Protein AF-A0A6P1BES5-F1 (afdb_monomer_lite)

Radius of gyration: 24.26 Å; chains: 1; bounding box: 53×28×66 Å

pLDDT: mean 92.93, std 7.75, range [57.47, 98.56]

Foldseek 3Di:
DLLVLVVPDDLVQLLVQLVCCQVQQKDFDLPDERPDQVSCVVCQVVSVVSNVVSPRDAAGWDKAADVVADNNGGMMIGGCVRAVDRVSRVVSVVVVVLVVLLVVVVLLVVQLLVVLVVVVVQLQVLDDPQKHKDWDFFDWDCDPSCVVSVNDIDTRTKIFMDRNNHTFWIWAWDDQPDVQFRGWIWIQGPVGIKIWTFNDDGPDPDTFIWIADPVGNPDTDGDHSVNSVVSRD

Sequence (233 aa):
MIVKLLDDVAPDTWQEAAARLNDVGVFANEGRKFPEPSVLEGSASDLDRILRAQGYRGGQIGFAEIDPPKEGASLLVFDISQIADDGSAETRWYEDYRRRWKKRVTDRVDDWLRRLYLLKEAMRDWLPEGFSLRDRPSVPIYEEMMRKFNVASSAMPSFDILQGTTPIMRVQPKGLWTIGANGRVDLVGRRGTFILVDQSEALSTTSQWEYYAPGNPRAGIKFDKEAFIKLLV

Organism: NCBI:txid2594946

Secondary structure (DSSP, 8-state):
-HHHHHHTS-HHHHHHHHHHHHHHSEE--SSSPPPPHHHHHTTHHHHHHHHHHTT--SS-EEEEEEEEEETTEEEEEEETTT--SHHHHHHHHHHHHHHHHHHHHHHHHHHHHHHHHHHHHHHHHHPPTTEEEEEEEEEEE--HHHHHTTPPPEEEEEEEEEETTEEEEEEEEEES-BTTBS-EEEEEETTEEEEEEE-SPTT-SS--EEEEETTEEEEEEE-SHHHHHHHH-

Structure (mmCIF, N/CA/C/O backbone):
data_AF-A0A6P1BES5-F1
#
_entry.id   AF-A0A6P1BES5-F1
#
loop_
_atom_site.group_PDB
_atom_site.id
_atom_site.type_symbol
_atom_site.label_atom_id
_atom_site.label_alt_id
_atom_site.label_comp_id
_atom_site.label_asym_id
_atom_site.label_entity_id
_atom_site.label_seq_id
_atom_site.pdbx_PDB_ins_code
_atom_site.Cartn_x
_atom_site.Cartn_y
_atom_site.Cartn_z
_atom_site.occupancy
_atom_site.B_iso_or_equiv
_atom_site.auth_seq_id
_atom_site.auth_comp_id
_atom_site.auth_asym_id
_atom_site.auth_atom_id
_atom_site.pdbx_PDB_model_num
ATOM 1 N N . MET A 1 1 ? 30.936 14.284 -21.205 1.00 58.94 1 MET A N 1
ATOM 2 C CA . MET A 1 1 ? 29.853 14.974 -20.465 1.00 58.94 1 MET A CA 1
ATOM 3 C C . MET A 1 1 ? 28.610 14.099 -20.367 1.00 58.94 1 MET A C 1
ATOM 5 O O . MET A 1 1 ? 28.081 13.974 -19.280 1.00 58.94 1 MET A O 1
ATOM 9 N N . ILE A 1 2 ? 28.210 13.445 -21.459 1.00 57.47 2 ILE A N 1
ATOM 10 C CA . ILE A 1 2 ? 27.017 12.593 -21.545 1.00 57.47 2 ILE A CA 1
ATOM 11 C C . ILE A 1 2 ? 27.076 11.337 -20.646 1.00 57.47 2 ILE A C 1
ATOM 13 O O . ILE A 1 2 ? 26.143 11.105 -19.889 1.00 57.47 2 ILE A O 1
ATOM 17 N N . VAL A 1 3 ? 28.206 10.615 -20.612 1.00 59.62 3 VAL A N 1
ATOM 18 C CA . VAL A 1 3 ? 28.429 9.464 -19.699 1.00 59.62 3 VAL A CA 1
ATOM 19 C C . VAL A 1 3 ? 28.109 9.807 -18.236 1.00 59.62 3 VAL A C 1
ATOM 21 O O . VAL A 1 3 ? 27.489 9.022 -17.530 1.00 59.62 3 VAL A O 1
ATOM 24 N N . LYS A 1 4 ? 28.419 11.041 -17.817 1.00 65.19 4 LYS A N 1
ATOM 25 C CA . LYS A 1 4 ? 28.205 11.508 -16.444 1.00 65.19 4 LYS A CA 1
ATOM 26 C C . LYS A 1 4 ? 26.719 11.557 -16.053 1.00 65.19 4 LYS A C 1
ATOM 28 O O . LYS A 1 4 ? 26.407 11.350 -14.894 1.00 65.19 4 LYS A O 1
ATOM 33 N N . LEU A 1 5 ? 25.810 11.789 -17.007 1.00 68.12 5 LEU A N 1
ATOM 34 C CA . LEU A 1 5 ? 24.364 11.848 -16.744 1.00 68.12 5 LEU A CA 1
ATOM 35 C C . LEU A 1 5 ? 23.748 10.459 -16.527 1.00 68.12 5 LEU A C 1
ATOM 37 O O . LEU A 1 5 ? 22.777 10.336 -15.786 1.00 68.12 5 LEU A O 1
ATOM 41 N N . LEU A 1 6 ? 24.301 9.419 -17.161 1.00 73.69 6 LEU A N 1
ATOM 42 C CA . LEU A 1 6 ? 23.882 8.033 -16.928 1.00 73.69 6 LEU A CA 1
ATOM 43 C C . LEU A 1 6 ? 24.448 7.485 -15.612 1.00 73.69 6 LEU A C 1
ATOM 45 O O . LEU A 1 6 ? 23.765 6.712 -14.940 1.00 73.69 6 LEU A O 1
ATOM 49 N N . ASP A 1 7 ? 25.648 7.930 -15.230 1.00 74.12 7 ASP A N 1
ATOM 50 C CA . ASP A 1 7 ? 26.285 7.593 -13.950 1.00 74.12 7 ASP A CA 1
ATOM 51 C C . ASP A 1 7 ? 25.547 8.203 -12.740 1.00 74.12 7 ASP A C 1
ATOM 53 O O . ASP A 1 7 ? 25.596 7.652 -11.641 1.00 74.12 7 ASP A O 1
ATOM 57 N N . ASP A 1 8 ? 24.823 9.312 -12.937 1.00 77.12 8 ASP A N 1
ATOM 58 C CA . ASP A 1 8 ? 23.997 9.950 -11.899 1.00 77.12 8 ASP A CA 1
ATOM 59 C C . ASP A 1 8 ? 22.688 9.171 -11.612 1.00 77.12 8 ASP A C 1
ATOM 61 O O . ASP A 1 8 ? 21.972 9.447 -10.639 1.00 77.12 8 ASP A O 1
ATOM 65 N N . VAL A 1 9 ? 22.354 8.173 -12.440 1.00 77.75 9 VAL A N 1
ATOM 66 C CA . VAL A 1 9 ? 21.215 7.277 -12.216 1.00 77.75 9 VAL A CA 1
ATOM 67 C C . VAL A 1 9 ? 21.630 6.148 -11.271 1.00 77.75 9 VAL A C 1
ATOM 69 O O . VAL A 1 9 ? 22.638 5.477 -11.475 1.00 77.75 9 VAL A O 1
ATOM 72 N N . ALA A 1 10 ? 20.828 5.910 -10.227 1.00 81.75 10 ALA A N 1
ATOM 73 C CA . ALA A 1 10 ? 21.129 4.891 -9.224 1.00 81.75 10 ALA A CA 1
ATOM 74 C C . ALA A 1 10 ? 21.285 3.498 -9.876 1.00 81.75 10 ALA A C 1
ATOM 76 O O . ALA A 1 10 ? 20.406 3.136 -10.667 1.00 81.75 10 ALA A O 1
ATOM 77 N N . PRO A 1 11 ? 22.318 2.703 -9.522 1.00 81.69 11 PRO A N 1
ATOM 78 C CA . PRO A 1 11 ? 22.596 1.402 -10.144 1.00 81.69 11 PRO A CA 1
ATOM 79 C C . PRO A 1 11 ? 21.390 0.455 -10.206 1.00 81.69 11 PRO A C 1
ATOM 81 O O . PRO A 1 11 ? 21.147 -0.166 -11.241 1.00 81.69 11 PRO A O 1
ATOM 84 N N . ASP A 1 12 ? 20.581 0.424 -9.144 1.00 87.50 12 ASP A N 1
ATOM 85 C CA . ASP A 1 12 ? 19.378 -0.413 -9.050 1.00 87.50 12 ASP A CA 1
ATOM 86 C C . ASP A 1 12 ? 18.351 -0.098 -10.152 1.00 87.50 12 ASP A C 1
ATOM 88 O O . ASP A 1 12 ? 17.628 -0.983 -10.605 1.00 87.50 12 ASP A O 1
ATOM 92 N N . THR A 1 13 ? 18.331 1.143 -10.652 1.00 88.62 13 THR A N 1
ATOM 93 C CA . THR A 1 13 ? 17.462 1.555 -11.767 1.00 88.62 13 THR A CA 1
ATOM 94 C C . THR A 1 13 ? 17.813 0.797 -13.040 1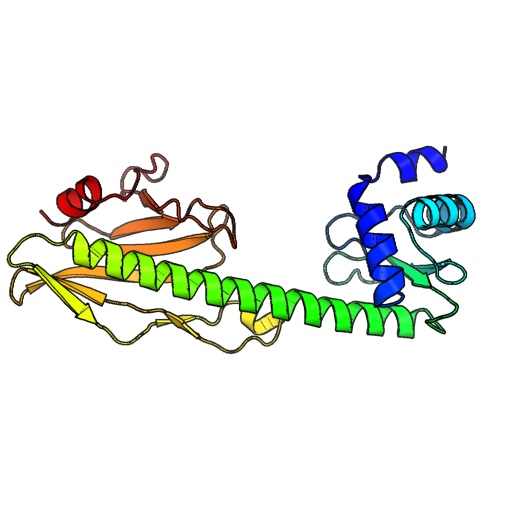.00 88.62 13 THR A C 1
ATOM 96 O O . THR A 1 13 ? 16.923 0.381 -13.774 1.00 88.62 13 THR A O 1
ATOM 99 N N . TRP A 1 14 ? 19.105 0.609 -13.322 1.00 91.12 14 TRP A N 1
ATOM 100 C CA . TRP A 1 14 ? 19.550 -0.084 -14.530 1.00 91.12 14 TRP A CA 1
ATOM 101 C C . TRP A 1 14 ? 19.400 -1.597 -14.410 1.00 91.12 14 TRP A C 1
ATOM 103 O O . TRP A 1 14 ? 19.110 -2.260 -15.405 1.00 91.12 14 TRP A O 1
ATOM 113 N N . GLN A 1 15 ? 19.533 -2.137 -13.196 1.00 94.00 15 GLN A N 1
ATOM 114 C CA . GLN A 1 15 ? 19.192 -3.528 -12.917 1.00 94.00 15 GLN A CA 1
ATOM 115 C C . GLN A 1 15 ? 17.697 -3.787 -13.147 1.00 94.00 15 GLN A C 1
ATOM 117 O O . GLN A 1 15 ? 17.334 -4.757 -13.817 1.00 94.00 15 GLN A O 1
ATOM 122 N N . GLU A 1 16 ? 16.828 -2.900 -12.653 1.00 93.38 16 GLU A N 1
ATOM 123 C CA . GLU A 1 16 ? 15.395 -2.962 -12.935 1.00 93.38 16 GLU A CA 1
ATOM 124 C C . GLU A 1 16 ? 15.128 -2.819 -14.438 1.00 93.38 16 GLU A C 1
ATOM 126 O O . GLU A 1 16 ? 14.444 -3.661 -15.014 1.00 93.38 16 GLU A O 1
ATOM 131 N N . ALA A 1 17 ? 15.722 -1.824 -15.101 1.00 94.50 17 ALA A N 1
ATOM 132 C CA . ALA A 1 17 ? 15.565 -1.609 -16.536 1.00 94.50 17 ALA A CA 1
ATOM 133 C C . ALA A 1 17 ? 15.902 -2.866 -17.346 1.00 94.50 17 ALA A C 1
ATOM 135 O O . ALA A 1 17 ? 15.095 -3.310 -18.161 1.00 94.50 17 ALA A O 1
ATOM 136 N N . ALA A 1 18 ? 17.055 -3.487 -17.081 1.00 96.69 18 ALA A N 1
ATOM 137 C CA . ALA A 1 18 ? 17.482 -4.709 -17.752 1.00 96.69 18 ALA A CA 1
ATOM 138 C C . ALA A 1 18 ? 16.509 -5.874 -17.510 1.00 96.69 18 ALA A C 1
ATOM 140 O O . ALA A 1 18 ? 16.134 -6.573 -18.455 1.00 96.69 18 ALA A O 1
ATOM 141 N N . ALA A 1 19 ? 16.051 -6.068 -16.269 1.00 96.50 19 ALA A N 1
ATOM 142 C CA . ALA A 1 19 ? 15.069 -7.100 -15.944 1.00 96.50 19 ALA A CA 1
ATOM 143 C C . ALA A 1 19 ? 13.748 -6.885 -16.697 1.00 96.50 19 ALA A C 1
ATOM 145 O O . ALA A 1 19 ? 13.169 -7.830 -17.231 1.00 96.50 19 ALA A O 1
ATOM 146 N N . ARG A 1 20 ? 13.292 -5.636 -16.789 1.00 96.31 20 ARG A N 1
ATOM 147 C CA . ARG A 1 20 ? 12.021 -5.273 -17.420 1.00 96.31 20 ARG A CA 1
ATOM 148 C C . ARG A 1 20 ? 12.094 -5.324 -18.940 1.00 96.31 20 ARG A C 1
ATOM 150 O O . ARG A 1 20 ? 11.159 -5.809 -19.561 1.00 96.31 20 ARG A O 1
ATOM 157 N N . LEU A 1 21 ? 13.210 -4.929 -19.540 1.00 97.38 21 LEU A N 1
ATOM 158 C CA . LEU A 1 21 ? 13.447 -5.110 -20.973 1.00 97.38 21 LEU A CA 1
ATOM 159 C C . LEU A 1 21 ? 13.489 -6.596 -21.362 1.00 97.38 21 LEU A C 1
ATOM 161 O O . LEU A 1 21 ? 12.949 -6.970 -22.399 1.00 97.38 21 LEU A O 1
ATOM 165 N N . ASN A 1 22 ? 14.064 -7.457 -20.518 1.00 97.44 22 ASN A N 1
ATOM 166 C CA . ASN A 1 22 ? 14.044 -8.904 -20.749 1.00 97.44 22 ASN A CA 1
ATOM 167 C C . ASN A 1 22 ? 12.631 -9.513 -20.614 1.00 97.44 22 ASN A C 1
ATOM 169 O O . ASN A 1 22 ? 12.313 -10.452 -21.336 1.00 97.44 22 ASN A O 1
ATOM 173 N N . ASP A 1 23 ? 11.807 -9.017 -19.685 1.00 96.69 23 ASP A N 1
ATOM 174 C CA . ASP A 1 23 ? 10.459 -9.546 -19.403 1.00 96.69 23 ASP A CA 1
ATOM 175 C C . ASP A 1 23 ? 9.396 -8.997 -20.370 1.00 96.69 23 ASP A C 1
ATOM 177 O O . ASP A 1 23 ? 8.659 -9.740 -21.018 1.00 96.69 23 ASP A O 1
ATOM 181 N N . VAL A 1 24 ? 9.318 -7.671 -20.493 1.00 97.06 24 VAL A N 1
ATOM 182 C CA . VAL A 1 24 ? 8.246 -6.979 -21.219 1.00 97.06 24 VAL A CA 1
ATOM 183 C C . VAL A 1 24 ? 8.728 -6.151 -22.405 1.00 97.06 24 VAL A C 1
ATOM 185 O O . VAL A 1 24 ? 7.894 -5.558 -23.081 1.00 97.06 24 VAL A O 1
ATOM 188 N N . GLY A 1 25 ? 10.031 -6.101 -22.685 1.00 97.38 25 GLY A N 1
ATOM 189 C CA . GLY A 1 25 ? 10.579 -5.388 -23.845 1.00 97.38 25 GLY A CA 1
ATOM 190 C C . GLY A 1 25 ? 10.557 -3.861 -23.740 1.00 97.38 25 GLY A C 1
ATOM 191 O O . GLY A 1 25 ? 10.987 -3.199 -24.676 1.00 97.38 25 GLY A O 1
ATOM 192 N N . VAL A 1 26 ? 10.081 -3.286 -22.630 1.00 97.69 26 VAL A N 1
ATOM 193 C CA . VAL A 1 26 ? 9.992 -1.832 -22.422 1.00 97.69 26 VAL A CA 1
ATOM 194 C C . VAL A 1 26 ? 10.147 -1.453 -20.951 1.00 97.69 26 VAL A C 1
ATOM 196 O O . VAL A 1 26 ? 9.709 -2.160 -20.040 1.00 97.69 26 VAL A O 1
ATOM 199 N N . PHE A 1 27 ? 10.765 -0.305 -20.710 1.00 96.38 27 PHE A N 1
ATOM 200 C CA . PHE A 1 27 ? 11.009 0.254 -19.393 1.00 96.38 27 PHE A CA 1
ATOM 201 C C . PHE A 1 27 ? 10.795 1.769 -19.389 1.00 96.38 27 PHE A C 1
ATOM 203 O O . PHE A 1 27 ? 11.147 2.462 -20.338 1.00 96.38 27 PHE A O 1
ATOM 210 N N . ALA A 1 28 ? 10.264 2.279 -18.280 1.00 94.00 28 ALA A N 1
ATOM 211 C CA . ALA A 1 28 ? 10.236 3.700 -17.966 1.00 94.00 28 ALA A CA 1
ATOM 212 C C . ALA A 1 28 ? 10.548 3.879 -16.481 1.00 94.00 28 ALA A C 1
ATOM 214 O O . ALA A 1 28 ? 10.126 3.057 -15.664 1.00 94.00 28 ALA A O 1
ATOM 215 N N . ASN A 1 29 ? 11.223 4.967 -16.117 1.00 87.94 29 ASN A N 1
ATOM 216 C CA . ASN A 1 29 ? 11.376 5.344 -14.721 1.00 87.94 29 ASN A CA 1
ATOM 217 C C . ASN A 1 29 ? 10.178 6.206 -14.303 1.00 87.94 29 ASN A C 1
ATOM 219 O O . ASN A 1 29 ? 10.079 7.374 -14.659 1.00 87.94 29 ASN A O 1
ATOM 223 N N . GLU A 1 30 ? 9.256 5.615 -13.547 1.00 86.31 30 GLU A N 1
ATOM 224 C CA . GLU A 1 30 ? 8.021 6.271 -13.087 1.00 86.31 30 GLU A CA 1
ATOM 225 C C . GLU A 1 30 ? 8.277 7.313 -11.978 1.00 86.31 30 GLU A C 1
ATOM 227 O O . GLU A 1 30 ? 7.431 8.164 -11.709 1.00 86.31 30 GLU A O 1
ATOM 232 N N . GLY A 1 31 ? 9.431 7.239 -11.303 1.00 77.69 31 GLY A N 1
ATOM 233 C CA . GLY A 1 31 ? 9.764 8.066 -10.139 1.00 77.69 31 GLY A CA 1
ATOM 234 C C . GLY A 1 31 ? 10.772 9.184 -10.408 1.00 77.69 31 GLY A C 1
ATOM 235 O O . GLY A 1 31 ? 10.995 10.025 -9.535 1.00 77.69 31 GLY A O 1
ATOM 236 N N . ARG A 1 32 ? 11.412 9.201 -11.583 1.00 74.62 32 ARG A N 1
ATOM 237 C CA . ARG A 1 32 ? 12.399 10.215 -11.972 1.00 74.62 32 ARG A CA 1
ATOM 238 C C . ARG A 1 32 ? 12.285 10.521 -13.454 1.00 74.62 32 ARG A C 1
ATOM 240 O O . ARG A 1 32 ? 12.161 9.616 -14.270 1.00 74.62 32 ARG A O 1
ATOM 247 N N . LYS A 1 33 ? 12.435 11.799 -13.799 1.00 72.62 33 LYS A N 1
ATOM 248 C CA . LYS A 1 33 ? 12.607 12.195 -15.195 1.00 72.62 33 LYS A CA 1
ATOM 249 C C . LYS A 1 33 ? 13.929 11.644 -15.715 1.00 72.62 33 LYS A C 1
ATOM 251 O O . LYS A 1 33 ? 14.974 11.868 -15.102 1.00 72.62 33 LYS A O 1
ATOM 256 N N . PHE A 1 34 ? 13.868 10.938 -16.836 1.00 73.31 34 PHE A N 1
ATOM 257 C CA . PHE A 1 34 ? 15.059 10.653 -17.622 1.00 73.31 34 PHE A CA 1
ATOM 258 C C . PHE A 1 34 ? 15.646 11.949 -18.200 1.00 73.31 34 PHE A C 1
ATOM 260 O O . PHE A 1 34 ? 14.925 12.946 -18.309 1.00 73.31 34 PHE A O 1
ATOM 267 N N . PRO A 1 35 ? 16.941 11.950 -18.570 1.00 73.94 35 PRO A N 1
ATOM 268 C CA . PRO A 1 35 ? 17.491 12.988 -19.431 1.00 73.94 35 PRO A CA 1
ATOM 269 C C . PRO A 1 35 ? 16.667 13.133 -20.715 1.00 73.94 35 PRO A C 1
ATOM 271 O O . PRO A 1 35 ? 15.999 12.188 -21.136 1.00 73.94 35 PRO A O 1
ATOM 274 N N . GLU A 1 36 ? 16.754 14.307 -21.338 1.00 74.62 36 GLU A N 1
ATOM 275 C CA . GLU A 1 36 ? 16.083 14.568 -22.611 1.00 74.62 36 GLU A CA 1
ATOM 276 C C . GLU A 1 36 ? 16.431 13.484 -23.659 1.00 74.62 36 GLU A C 1
ATOM 278 O O . GLU A 1 36 ? 17.586 13.048 -23.726 1.00 74.62 36 GLU A O 1
ATOM 283 N N . PRO A 1 37 ? 15.473 13.071 -24.502 1.00 71.69 37 PRO A N 1
ATOM 284 C CA . PRO A 1 37 ? 15.627 12.021 -25.516 1.00 71.69 37 PRO A CA 1
ATOM 285 C C . PRO A 1 37 ? 16.885 12.180 -26.379 1.00 71.69 37 PRO A C 1
ATOM 287 O O . PRO A 1 37 ? 17.676 11.250 -26.505 1.00 71.69 37 PRO A O 1
ATOM 290 N N . SER A 1 38 ? 17.148 13.398 -26.863 1.00 73.19 38 SER A N 1
ATOM 291 C CA . SER A 1 38 ? 18.344 13.729 -27.658 1.00 73.19 38 SER A CA 1
ATOM 292 C C . SER A 1 38 ? 19.672 13.441 -26.941 1.00 73.19 38 SER A C 1
ATOM 294 O O . SER A 1 38 ? 20.668 13.078 -27.571 1.00 73.19 38 SER A O 1
ATOM 296 N N . VAL A 1 39 ? 19.705 13.563 -25.610 1.00 75.00 39 VAL A N 1
ATOM 297 C CA . VAL A 1 39 ? 20.877 13.215 -24.796 1.00 75.00 39 VAL A CA 1
ATOM 298 C C . VAL A 1 39 ? 21.057 11.700 -24.759 1.00 75.00 39 VAL A C 1
ATOM 300 O O . VAL A 1 39 ? 22.185 11.212 -24.829 1.00 75.00 39 VAL A O 1
ATOM 303 N N . LEU A 1 40 ? 19.962 10.946 -24.675 1.00 72.69 40 LEU A N 1
ATOM 304 C CA . LEU A 1 40 ? 19.989 9.487 -24.605 1.00 72.69 40 LEU A CA 1
ATOM 305 C C . LEU A 1 40 ? 20.275 8.831 -25.951 1.00 72.69 40 LEU A C 1
ATOM 307 O O . LEU A 1 40 ? 21.027 7.861 -25.980 1.00 72.69 40 LEU A O 1
ATOM 311 N N . GLU A 1 41 ? 19.798 9.398 -27.057 1.00 74.31 41 GLU A N 1
ATOM 312 C CA . GLU A 1 41 ? 20.181 8.965 -28.405 1.00 74.31 41 GLU A CA 1
ATOM 313 C C . GLU A 1 41 ? 21.694 9.090 -28.615 1.00 74.31 41 GLU A C 1
ATOM 315 O O . GLU A 1 41 ? 22.351 8.139 -29.042 1.00 74.31 41 GLU A O 1
ATOM 320 N N . GLY A 1 42 ? 22.282 10.217 -28.195 1.00 79.62 42 GLY A N 1
ATOM 321 C CA . GLY A 1 42 ? 23.736 10.406 -28.172 1.00 79.62 42 GLY A CA 1
ATOM 322 C C . GLY A 1 42 ? 24.480 9.465 -27.212 1.00 79.62 42 GLY A C 1
ATOM 323 O O . GLY A 1 42 ? 25.703 9.359 -27.292 1.00 79.62 42 GLY A O 1
ATOM 324 N N . SER A 1 43 ? 23.754 8.773 -26.326 1.00 83.38 43 SER A N 1
ATOM 325 C CA . SER A 1 43 ? 24.272 7.813 -25.342 1.00 83.38 43 SER A CA 1
ATOM 326 C C . SER A 1 43 ? 23.886 6.363 -25.627 1.00 83.38 43 SER A C 1
ATOM 328 O O . SER A 1 43 ? 24.143 5.507 -24.781 1.00 83.38 43 SER A O 1
ATOM 330 N N . ALA A 1 44 ? 23.235 6.056 -26.753 1.00 86.00 44 ALA A N 1
ATOM 331 C CA . ALA A 1 44 ? 22.570 4.764 -26.941 1.00 86.00 44 ALA A CA 1
ATOM 332 C C . ALA A 1 44 ? 23.524 3.572 -26.747 1.00 86.00 44 ALA A C 1
ATOM 334 O O . ALA A 1 44 ? 23.166 2.578 -26.118 1.00 86.00 44 ALA A O 1
ATOM 335 N N . SER A 1 45 ? 24.771 3.695 -27.217 1.00 87.56 45 SER A N 1
ATOM 336 C CA . SER A 1 45 ? 25.810 2.673 -27.032 1.00 87.56 45 SER A CA 1
ATOM 337 C C . SER A 1 45 ? 26.278 2.530 -25.580 1.00 87.56 45 SER A C 1
ATOM 339 O O . SER A 1 45 ? 26.574 1.421 -25.137 1.00 87.56 45 SER A O 1
ATOM 341 N N . ASP A 1 46 ? 26.341 3.629 -24.826 1.00 90.00 46 ASP A N 1
ATOM 342 C CA . ASP A 1 46 ? 26.683 3.592 -23.402 1.00 90.00 46 ASP A CA 1
ATOM 343 C C . ASP A 1 46 ? 25.559 2.960 -22.584 1.00 90.00 46 ASP A C 1
ATOM 345 O O . ASP A 1 46 ? 25.826 2.113 -21.732 1.00 90.00 46 ASP A O 1
ATOM 349 N N . LEU A 1 47 ? 24.308 3.311 -22.888 1.00 89.56 47 LEU A N 1
ATOM 350 C CA . LEU A 1 47 ? 23.146 2.707 -22.255 1.00 89.56 47 LEU A CA 1
ATOM 351 C C . LEU A 1 47 ? 23.052 1.207 -22.560 1.00 89.56 47 LEU A C 1
ATOM 353 O O . LEU A 1 47 ? 22.869 0.421 -21.634 1.00 89.56 47 LEU A O 1
ATOM 357 N N . ASP A 1 48 ? 23.227 0.792 -23.818 1.00 92.88 48 ASP A N 1
ATOM 358 C CA . ASP A 1 48 ? 23.248 -0.628 -24.197 1.00 92.88 48 ASP A CA 1
ATOM 359 C C . ASP A 1 48 ? 24.337 -1.388 -23.422 1.00 92.88 48 ASP A C 1
ATOM 361 O O . ASP A 1 48 ? 24.063 -2.426 -22.815 1.00 92.88 48 ASP A O 1
ATOM 365 N N . ARG A 1 49 ? 25.549 -0.824 -23.332 1.00 93.81 49 ARG A N 1
ATOM 366 C CA . ARG A 1 49 ? 26.647 -1.391 -22.535 1.00 93.81 49 ARG A CA 1
ATOM 367 C C . ARG A 1 49 ? 26.279 -1.530 -21.054 1.00 93.81 49 ARG A C 1
ATOM 369 O O . ARG A 1 49 ? 26.546 -2.581 -20.471 1.00 93.81 49 ARG A O 1
ATOM 376 N N . ILE A 1 50 ? 25.669 -0.507 -20.450 1.00 93.44 50 ILE A N 1
ATOM 377 C CA . ILE A 1 50 ? 25.216 -0.533 -19.049 1.00 93.44 50 ILE A CA 1
ATOM 378 C C . ILE A 1 50 ? 24.149 -1.614 -18.853 1.00 93.44 50 ILE A C 1
ATOM 380 O O . ILE A 1 50 ? 24.294 -2.462 -17.976 1.00 93.44 50 ILE A O 1
ATOM 384 N N . LEU A 1 51 ? 23.110 -1.642 -19.690 1.00 94.88 51 LEU A N 1
ATOM 385 C CA . LEU A 1 51 ? 22.022 -2.618 -19.597 1.00 94.88 51 LEU A CA 1
ATOM 386 C C . LEU A 1 51 ? 22.534 -4.054 -19.754 1.00 94.88 51 LEU A C 1
ATOM 388 O O . LEU A 1 51 ? 22.132 -4.940 -18.996 1.00 94.88 51 LEU A O 1
ATOM 392 N N . ARG A 1 52 ? 23.459 -4.299 -20.690 1.00 96.12 52 ARG A N 1
ATOM 393 C CA . ARG A 1 52 ? 24.086 -5.618 -20.871 1.00 96.12 52 ARG A CA 1
ATOM 394 C C . ARG A 1 52 ? 24.927 -6.024 -19.667 1.00 96.12 52 ARG A C 1
ATOM 396 O O . ARG A 1 52 ? 24.857 -7.180 -19.256 1.00 96.12 52 ARG A O 1
ATOM 403 N N . ALA A 1 53 ? 25.657 -5.088 -19.058 1.00 95.69 53 ALA A N 1
ATOM 404 C CA . ALA A 1 53 ? 26.371 -5.343 -17.806 1.00 95.69 53 ALA A CA 1
ATOM 405 C C . ALA A 1 53 ? 25.416 -5.710 -16.652 1.00 95.69 53 ALA A C 1
ATOM 407 O O . ALA A 1 53 ? 25.794 -6.483 -15.776 1.00 95.69 53 ALA A O 1
ATOM 408 N N . GLN A 1 54 ? 24.169 -5.225 -16.691 1.00 96.31 54 GLN A N 1
ATOM 409 C CA . GLN A 1 54 ? 23.095 -5.580 -15.753 1.00 96.31 54 GLN A CA 1
ATOM 410 C C . GLN A 1 54 ? 22.272 -6.817 -16.172 1.00 96.31 54 GLN A C 1
ATOM 412 O O . GLN A 1 54 ? 21.300 -7.175 -15.508 1.00 96.31 54 GLN A O 1
ATOM 417 N N . GLY A 1 55 ? 22.656 -7.508 -17.252 1.00 96.56 55 GLY A N 1
ATOM 418 C CA . GLY A 1 55 ? 22.045 -8.772 -17.668 1.00 96.56 55 GLY A CA 1
ATOM 419 C C . GLY A 1 55 ? 20.942 -8.668 -18.723 1.00 96.56 55 GLY A C 1
ATOM 420 O O . GLY A 1 55 ? 20.234 -9.653 -18.944 1.00 96.56 55 GLY A O 1
ATOM 421 N N . TYR A 1 56 ? 20.785 -7.530 -19.401 1.00 97.62 56 TYR A N 1
ATOM 422 C CA . TYR A 1 56 ? 19.941 -7.437 -20.596 1.00 97.62 56 TYR A CA 1
ATOM 423 C C . TYR A 1 56 ? 20.504 -8.304 -21.736 1.00 97.62 56 TYR A C 1
ATOM 425 O O . TYR A 1 56 ? 21.697 -8.249 -22.042 1.00 97.62 56 TYR A O 1
ATOM 433 N N . ARG A 1 57 ? 19.649 -9.127 -22.357 1.00 96.75 57 ARG A N 1
ATOM 434 C CA . ARG A 1 57 ? 20.031 -10.091 -23.412 1.00 96.75 57 ARG A CA 1
ATOM 435 C C . ARG A 1 57 ? 19.296 -9.879 -24.736 1.00 96.75 57 ARG A C 1
ATOM 437 O O . ARG A 1 57 ? 19.480 -10.680 -25.648 1.00 96.75 57 ARG A O 1
ATOM 444 N N . GLY A 1 58 ? 18.460 -8.848 -24.818 1.00 94.88 58 GLY A N 1
ATOM 445 C CA . GLY A 1 58 ? 17.648 -8.556 -25.993 1.00 94.88 58 GLY A CA 1
ATOM 446 C C . GLY A 1 58 ? 18.419 -7.898 -27.138 1.00 94.88 58 GLY A C 1
ATOM 447 O O . GLY A 1 58 ? 19.661 -7.861 -27.166 1.00 94.88 58 GLY A O 1
ATOM 448 N N . GLY A 1 59 ? 17.639 -7.392 -28.092 1.00 94.19 59 GLY A N 1
ATOM 449 C CA . GLY A 1 59 ? 18.104 -6.730 -29.303 1.00 94.19 59 GLY A CA 1
ATOM 450 C C . GLY A 1 59 ? 18.606 -5.307 -29.068 1.00 94.19 59 GLY A C 1
ATOM 451 O O . GLY A 1 59 ? 19.084 -4.953 -27.987 1.00 94.19 59 GLY A O 1
ATOM 452 N N . GLN A 1 60 ? 18.540 -4.492 -30.116 1.00 94.44 60 GLN A N 1
ATOM 453 C CA . GLN A 1 60 ? 18.941 -3.089 -30.061 1.00 94.44 60 GLN A CA 1
ATOM 454 C C . GLN A 1 60 ? 17.935 -2.264 -29.239 1.00 94.44 60 GLN A C 1
ATOM 456 O O . GLN A 1 60 ? 16.734 -2.524 -29.254 1.00 94.44 60 GLN A O 1
ATOM 461 N N . ILE A 1 61 ? 18.443 -1.265 -28.520 1.00 94.69 61 ILE A N 1
ATOM 462 C CA . ILE A 1 61 ? 17.634 -0.357 -27.706 1.00 94.69 61 ILE A CA 1
ATOM 463 C C . ILE A 1 61 ? 17.137 0.824 -28.545 1.00 94.69 61 ILE A C 1
ATOM 465 O O . ILE A 1 61 ? 17.911 1.429 -29.289 1.00 94.69 61 ILE A O 1
ATOM 469 N N . GLY A 1 62 ? 15.854 1.141 -28.395 1.00 93.25 62 GLY A N 1
ATOM 470 C CA . GLY A 1 62 ? 15.180 2.327 -28.909 1.00 93.25 62 GLY A CA 1
ATOM 471 C C . GLY A 1 62 ? 14.616 3.190 -27.780 1.00 93.25 62 GLY A C 1
ATOM 472 O O . GLY A 1 62 ? 14.581 2.779 -26.613 1.00 93.25 62 GLY A O 1
ATOM 473 N N . PHE A 1 63 ? 14.173 4.390 -28.147 1.00 93.62 63 PHE A N 1
ATOM 474 C CA . PHE A 1 63 ? 13.620 5.387 -27.237 1.00 93.62 63 PHE A CA 1
ATOM 475 C C . PHE A 1 63 ? 12.316 5.938 -27.797 1.00 93.62 63 PHE A C 1
ATOM 477 O O . PHE A 1 63 ? 12.222 6.139 -29.001 1.00 93.62 63 PHE A O 1
ATOM 484 N N . ALA A 1 64 ? 11.339 6.185 -26.928 1.00 93.38 64 ALA A N 1
ATOM 485 C CA . ALA A 1 64 ? 10.090 6.845 -27.300 1.00 93.38 64 ALA A CA 1
ATOM 486 C C . ALA A 1 64 ? 9.738 7.917 -26.269 1.00 93.38 64 ALA A C 1
ATOM 488 O O . ALA A 1 64 ? 9.832 7.683 -25.061 1.00 93.38 64 ALA A O 1
ATOM 489 N N . GLU A 1 65 ? 9.325 9.086 -26.743 1.00 92.50 65 GLU A N 1
ATOM 490 C CA . GLU A 1 65 ? 8.801 10.162 -25.904 1.00 92.50 65 GLU A CA 1
ATOM 491 C C . GLU A 1 65 ? 7.343 9.899 -25.519 1.00 92.50 65 GLU A C 1
ATOM 493 O O . GLU A 1 65 ? 6.563 9.371 -26.308 1.00 92.50 65 GLU A O 1
ATOM 498 N N . ILE A 1 66 ? 6.967 10.302 -24.303 1.00 90.50 66 ILE A N 1
ATOM 499 C CA . ILE A 1 66 ? 5.568 10.349 -23.869 1.00 90.50 66 ILE A CA 1
ATOM 500 C C . ILE A 1 66 ? 5.207 11.814 -23.619 1.00 90.50 66 ILE A C 1
ATOM 502 O O . ILE A 1 66 ? 5.568 12.373 -22.577 1.00 90.50 66 ILE A O 1
ATOM 506 N N . ASP A 1 67 ? 4.484 12.421 -24.560 1.00 88.62 67 ASP A N 1
ATOM 507 C CA . ASP A 1 67 ? 3.989 13.796 -24.459 1.00 88.62 67 ASP A CA 1
ATOM 508 C C . ASP A 1 67 ? 2.459 13.849 -24.664 1.00 88.62 67 ASP A C 1
ATOM 510 O O . ASP A 1 67 ? 1.968 13.507 -25.744 1.00 88.62 67 ASP A O 1
ATOM 514 N N . PRO A 1 68 ? 1.672 14.249 -23.644 1.00 89.00 68 PRO A N 1
ATOM 515 C CA . PRO A 1 68 ? 2.106 14.661 -22.307 1.00 89.00 68 PRO A CA 1
ATOM 516 C C . PRO A 1 68 ? 2.610 13.484 -21.454 1.00 89.00 68 PRO A C 1
ATOM 518 O O . PRO A 1 68 ? 2.107 12.369 -21.607 1.00 89.00 68 PRO A O 1
ATOM 521 N N . PRO A 1 69 ? 3.519 13.726 -20.483 1.00 89.31 69 PRO A N 1
ATOM 522 C CA . PRO A 1 69 ? 3.979 12.692 -19.564 1.00 89.31 69 PRO A CA 1
ATOM 523 C C . PRO A 1 69 ? 2.823 11.962 -18.882 1.00 89.31 69 PRO A C 1
ATOM 525 O O . PRO A 1 69 ? 1.863 12.573 -18.401 1.00 89.31 69 PRO A O 1
ATOM 528 N N . LYS A 1 70 ? 2.947 10.641 -18.781 1.00 92.00 70 LYS A N 1
ATOM 529 C CA . LYS A 1 70 ? 1.907 9.750 -18.271 1.00 92.00 70 LYS A CA 1
ATOM 530 C C . LYS A 1 70 ? 2.437 9.015 -17.060 1.00 92.00 70 LYS A C 1
ATOM 532 O O . LYS A 1 70 ? 3.482 8.383 -17.118 1.00 92.00 70 LYS A O 1
ATOM 537 N N . GLU A 1 71 ? 1.726 9.110 -15.940 1.00 92.12 71 GLU A N 1
ATOM 538 C CA . GLU A 1 71 ? 2.089 8.398 -14.705 1.00 92.12 71 GLU A CA 1
ATOM 539 C C . GLU A 1 71 ? 3.532 8.651 -14.228 1.00 92.12 71 GLU A C 1
ATOM 541 O O . GLU A 1 71 ? 4.183 7.769 -13.673 1.00 92.12 71 GLU A O 1
ATOM 546 N N . GLY A 1 72 ? 4.037 9.867 -14.464 1.00 88.62 72 GLY A N 1
ATOM 547 C CA . GLY A 1 72 ? 5.405 10.270 -14.124 1.00 88.62 72 GLY A CA 1
ATOM 548 C C . GLY A 1 72 ? 6.458 9.922 -15.181 1.00 88.62 72 GLY A C 1
ATOM 549 O O . GLY A 1 72 ? 7.551 10.482 -15.130 1.00 88.62 72 GLY A O 1
ATOM 550 N N . ALA A 1 73 ? 6.132 9.080 -16.165 1.00 90.88 73 ALA A N 1
ATOM 551 C CA . ALA A 1 73 ? 7.016 8.750 -17.274 1.00 90.88 73 ALA A CA 1
ATOM 552 C C . ALA A 1 73 ? 6.875 9.763 -18.420 1.00 90.88 73 ALA A C 1
ATOM 554 O O . ALA A 1 73 ? 5.770 10.056 -18.876 1.00 90.88 73 ALA A O 1
ATOM 555 N N . SER A 1 74 ? 8.009 10.275 -18.895 1.00 90.38 74 SER A N 1
ATOM 556 C CA . SER A 1 74 ? 8.113 11.121 -20.095 1.00 90.38 74 SER A CA 1
ATOM 557 C C . SER A 1 74 ? 8.918 10.465 -21.218 1.00 90.38 74 SER A C 1
ATOM 559 O O . SER A 1 74 ? 8.999 11.006 -22.313 1.00 90.38 74 SER A O 1
ATOM 561 N N . LEU A 1 75 ? 9.549 9.323 -20.938 1.00 92.44 75 LEU A N 1
ATOM 562 C CA . LEU A 1 75 ? 10.407 8.612 -21.872 1.00 92.44 75 LEU A CA 1
ATOM 563 C C . LEU A 1 75 ? 10.371 7.109 -21.590 1.00 92.44 75 LEU A C 1
ATOM 565 O O . LEU A 1 75 ? 10.423 6.681 -20.432 1.00 92.44 75 LEU A O 1
ATOM 569 N N . LEU A 1 76 ? 10.351 6.334 -22.667 1.00 94.94 76 LEU A N 1
ATOM 570 C CA . LEU A 1 76 ? 10.493 4.889 -22.693 1.00 94.94 76 LEU A CA 1
ATOM 571 C C . LEU A 1 76 ? 11.849 4.487 -23.264 1.00 94.94 76 LEU A C 1
ATOM 573 O O . LEU A 1 76 ? 12.334 5.075 -24.226 1.00 94.94 76 LEU A O 1
ATOM 577 N N . VAL A 1 77 ? 12.410 3.424 -22.700 1.00 95.00 77 VAL A N 1
ATOM 578 C CA . VAL A 1 77 ? 13.511 2.644 -23.266 1.00 95.00 77 VAL A CA 1
ATOM 579 C C . VAL A 1 77 ? 12.925 1.298 -23.666 1.00 95.00 77 VAL A C 1
ATOM 581 O O . VAL A 1 77 ? 12.278 0.657 -22.836 1.00 95.00 77 VAL A O 1
ATOM 584 N N . PHE A 1 78 ? 13.117 0.850 -24.904 1.00 96.88 78 PHE A N 1
ATOM 585 C CA . PHE A 1 78 ? 12.527 -0.407 -25.370 1.00 96.88 78 PHE A CA 1
ATOM 586 C C . PHE A 1 78 ? 13.442 -1.208 -26.294 1.00 96.88 78 PHE A C 1
ATOM 588 O O . PHE A 1 78 ? 14.387 -0.678 -26.866 1.00 96.88 78 PHE A O 1
ATOM 595 N N . ASP A 1 79 ? 13.172 -2.504 -26.417 1.00 97.31 79 ASP A N 1
ATOM 596 C CA . ASP A 1 79 ? 13.872 -3.406 -27.332 1.00 97.31 79 ASP A CA 1
ATOM 597 C C . ASP A 1 79 ? 13.191 -3.378 -28.707 1.00 97.31 79 ASP A C 1
ATOM 599 O O . ASP A 1 79 ? 12.084 -3.903 -28.873 1.00 97.31 79 ASP A O 1
ATOM 603 N N . ILE A 1 80 ? 13.861 -2.801 -29.708 1.00 95.62 80 ILE A N 1
ATOM 604 C CA . ILE A 1 80 ? 13.304 -2.641 -31.062 1.00 95.62 80 ILE A CA 1
ATOM 605 C C . ILE A 1 80 ? 13.090 -3.982 -31.774 1.00 95.62 80 ILE A C 1
ATOM 607 O O . ILE A 1 80 ? 12.356 -4.061 -32.754 1.00 95.62 80 ILE A O 1
ATOM 611 N N . SER A 1 81 ? 13.737 -5.055 -31.304 1.00 95.88 81 SER A N 1
ATOM 612 C CA . SER A 1 81 ? 13.503 -6.398 -31.842 1.00 95.88 81 SER A CA 1
ATOM 613 C C . SER A 1 81 ? 12.199 -7.016 -31.328 1.00 95.88 81 SER A C 1
ATOM 615 O O . SER A 1 81 ? 11.682 -7.953 -31.935 1.00 95.88 81 SER A O 1
ATOM 617 N N . GLN A 1 82 ? 11.653 -6.486 -30.228 1.00 96.12 82 GLN A N 1
ATOM 618 C CA . GLN A 1 82 ? 10.418 -6.957 -29.600 1.00 96.12 82 GLN A CA 1
ATOM 619 C C . GLN A 1 82 ? 9.227 -6.022 -29.823 1.00 96.12 82 GLN A C 1
ATOM 621 O O . GLN A 1 82 ? 8.082 -6.449 -29.649 1.00 96.12 82 GLN A O 1
ATOM 626 N N . ILE A 1 83 ? 9.481 -4.750 -30.130 1.00 97.00 83 ILE A N 1
ATOM 627 C CA . ILE A 1 83 ? 8.466 -3.706 -30.239 1.00 97.00 83 ILE A CA 1
ATOM 628 C C . ILE A 1 83 ? 8.732 -2.895 -31.504 1.00 97.00 83 ILE A C 1
ATOM 630 O O . ILE A 1 83 ? 9.816 -2.351 -31.683 1.00 97.00 83 ILE A O 1
ATOM 634 N N . ALA A 1 84 ? 7.731 -2.846 -32.383 1.00 93.75 84 ALA A N 1
ATOM 635 C CA . ALA A 1 84 ? 7.882 -2.330 -33.740 1.00 93.75 84 ALA A CA 1
ATOM 636 C C . ALA A 1 84 ? 7.992 -0.799 -33.819 1.00 93.75 84 ALA A C 1
ATOM 638 O O . ALA A 1 84 ? 8.628 -0.286 -34.737 1.00 93.75 84 ALA A O 1
ATOM 639 N N . ASP A 1 85 ? 7.348 -0.088 -32.893 1.00 95.81 85 ASP A N 1
ATOM 640 C CA . ASP A 1 85 ? 7.182 1.363 -32.935 1.00 95.81 85 ASP A CA 1
ATOM 641 C C . ASP A 1 85 ? 6.878 1.950 -31.545 1.00 95.81 85 ASP A C 1
ATOM 643 O O . ASP A 1 85 ? 6.530 1.231 -30.602 1.00 95.81 85 ASP A O 1
ATOM 647 N N . ASP A 1 86 ? 6.971 3.274 -31.444 1.00 95.38 86 ASP A N 1
ATOM 648 C CA . ASP A 1 86 ? 6.791 4.046 -30.211 1.00 95.38 86 ASP A CA 1
ATOM 649 C C . ASP A 1 86 ? 5.393 3.885 -29.594 1.00 95.38 86 ASP A C 1
ATOM 651 O O . ASP A 1 86 ? 5.256 3.755 -28.376 1.00 95.38 86 ASP A O 1
ATOM 655 N N . GLY A 1 87 ? 4.342 3.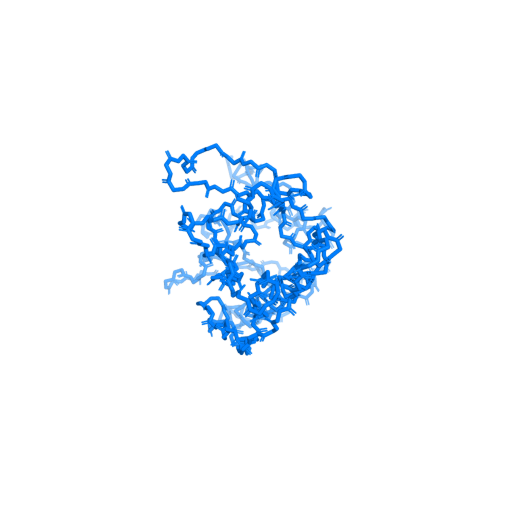828 -30.419 1.00 96.12 87 GLY A N 1
ATOM 656 C CA . GLY A 1 87 ? 2.966 3.652 -29.946 1.00 96.12 87 GLY A CA 1
ATOM 657 C C . GLY A 1 87 ? 2.738 2.259 -29.357 1.00 96.12 87 GLY A C 1
ATOM 658 O O . GLY A 1 87 ? 2.078 2.099 -28.321 1.00 96.12 87 GLY A O 1
ATOM 659 N N . SER A 1 88 ? 3.343 1.244 -29.975 1.00 97.38 88 SER A N 1
ATOM 660 C CA . SER A 1 88 ? 3.406 -0.117 -29.443 1.00 97.38 88 SER A CA 1
ATOM 661 C C . SER A 1 88 ? 4.202 -0.175 -28.131 1.00 97.38 88 SER A C 1
ATOM 663 O O . SER A 1 88 ? 3.799 -0.890 -27.206 1.00 97.38 88 SER A O 1
ATOM 665 N N . ALA A 1 89 ? 5.287 0.600 -28.006 1.00 97.06 89 ALA A N 1
ATOM 666 C CA . ALA A 1 89 ? 6.075 0.701 -26.776 1.00 97.06 89 ALA A CA 1
ATOM 667 C C . ALA A 1 89 ? 5.263 1.324 -25.634 1.00 97.06 89 ALA A C 1
ATOM 669 O O . ALA A 1 89 ? 5.208 0.748 -24.543 1.00 97.06 89 ALA A O 1
ATOM 670 N N . GLU A 1 90 ? 4.579 2.445 -25.883 1.00 96.88 90 GLU A N 1
ATOM 671 C CA . GLU A 1 90 ? 3.739 3.106 -24.878 1.00 96.88 90 GLU A CA 1
ATOM 672 C C . GLU A 1 90 ? 2.576 2.217 -24.442 1.00 96.88 90 GLU A C 1
ATOM 674 O O . GLU A 1 90 ? 2.324 2.071 -23.243 1.00 96.88 90 GLU A O 1
ATOM 679 N N . THR A 1 91 ? 1.898 1.569 -25.393 1.00 96.88 91 THR A N 1
ATOM 680 C CA . THR A 1 91 ? 0.790 0.653 -25.094 1.00 96.88 91 THR A CA 1
ATOM 681 C C . THR A 1 91 ? 1.262 -0.486 -24.197 1.00 96.88 91 THR A C 1
ATOM 683 O O . THR A 1 91 ? 0.691 -0.710 -23.127 1.00 96.88 91 THR A O 1
ATOM 686 N N . ARG A 1 92 ? 2.355 -1.158 -24.579 1.00 97.56 92 ARG A N 1
ATOM 687 C CA . ARG A 1 92 ? 2.900 -2.293 -23.827 1.00 97.56 92 ARG A CA 1
ATOM 688 C C . ARG A 1 92 ? 3.408 -1.880 -22.448 1.00 97.56 92 ARG A C 1
ATOM 690 O O . ARG A 1 92 ? 3.161 -2.586 -21.468 1.00 97.56 92 ARG A O 1
ATOM 697 N N . TRP A 1 93 ? 4.061 -0.722 -22.346 1.00 97.25 93 TRP A N 1
ATOM 698 C CA . TRP A 1 93 ? 4.480 -0.164 -21.064 1.00 97.25 93 TRP A CA 1
ATOM 699 C C . TRP A 1 93 ? 3.276 0.127 -20.170 1.00 97.25 93 TRP A C 1
ATOM 701 O O . TRP A 1 93 ? 3.279 -0.256 -19.001 1.00 97.25 93 TRP A O 1
ATOM 711 N N . TYR A 1 94 ? 2.235 0.763 -20.707 1.00 96.62 94 TYR A N 1
ATOM 712 C CA . TYR A 1 94 ? 1.079 1.173 -19.921 1.00 96.62 94 TYR A CA 1
ATOM 713 C C . TYR A 1 94 ? 0.232 -0.019 -19.456 1.00 96.62 94 TYR A C 1
ATOM 715 O O . TYR A 1 94 ? -0.252 -0.036 -18.321 1.00 96.62 94 TYR A O 1
ATOM 723 N N . GLU A 1 95 ? 0.072 -1.047 -20.288 1.00 96.81 95 GLU A N 1
ATOM 724 C CA . GLU A 1 95 ? -0.580 -2.301 -19.895 1.00 96.81 95 GLU A CA 1
ATOM 725 C C . GLU A 1 95 ? 0.157 -2.979 -18.743 1.00 96.81 95 GLU A C 1
ATOM 727 O O . GLU A 1 95 ? -0.449 -3.365 -17.735 1.00 96.81 95 GLU A O 1
ATOM 732 N N . ASP A 1 96 ? 1.477 -3.077 -18.859 1.00 96.50 96 ASP A N 1
ATOM 733 C CA . ASP A 1 96 ? 2.292 -3.640 -17.805 1.00 96.50 96 ASP A CA 1
ATOM 734 C C . ASP A 1 96 ? 2.273 -2.771 -16.527 1.00 96.50 96 ASP A C 1
ATOM 736 O O . ASP A 1 96 ? 2.115 -3.315 -15.430 1.00 96.50 96 ASP A O 1
ATOM 740 N N . TYR A 1 97 ? 2.374 -1.443 -16.652 1.00 96.00 97 TYR A N 1
ATOM 741 C CA . TYR A 1 97 ? 2.227 -0.487 -15.551 1.00 96.00 97 TYR A CA 1
ATOM 742 C C . TYR A 1 97 ? 0.938 -0.756 -14.782 1.00 96.00 97 TYR A C 1
ATOM 744 O O . TYR A 1 97 ? 0.963 -0.998 -13.571 1.00 96.00 97 TYR A O 1
ATOM 752 N N . ARG A 1 98 ? -0.195 -0.813 -15.491 1.00 97.25 98 ARG A N 1
ATOM 753 C CA . ARG A 1 98 ? -1.496 -1.092 -14.879 1.00 97.25 98 ARG A CA 1
ATOM 754 C C . ARG A 1 98 ? -1.525 -2.456 -14.207 1.00 97.25 98 ARG A C 1
ATOM 756 O O . ARG A 1 98 ? -2.073 -2.567 -13.113 1.00 97.25 98 ARG A O 1
ATOM 763 N N . ARG A 1 99 ? -0.931 -3.483 -14.818 1.00 97.25 99 ARG A N 1
ATOM 764 C CA . ARG A 1 99 ? -0.850 -4.836 -14.249 1.00 97.25 99 ARG A CA 1
ATOM 765 C C . ARG A 1 99 ? -0.042 -4.861 -12.948 1.00 97.25 99 ARG A C 1
ATOM 767 O O . ARG A 1 99 ? -0.536 -5.385 -11.948 1.00 97.25 99 ARG A O 1
ATOM 774 N N . ARG A 1 100 ? 1.167 -4.288 -12.934 1.00 95.69 100 ARG A N 1
ATOM 775 C CA . ARG A 1 100 ? 2.037 -4.225 -11.744 1.00 95.69 100 ARG A CA 1
ATOM 776 C C . ARG A 1 100 ? 1.385 -3.445 -10.616 1.00 95.69 100 ARG A C 1
ATOM 778 O O . ARG A 1 100 ? 1.343 -3.925 -9.485 1.00 95.69 100 ARG A O 1
ATOM 785 N N . TRP A 1 101 ? 0.838 -2.273 -10.922 1.00 96.69 101 TRP A N 1
ATOM 786 C CA . TRP A 1 101 ? 0.171 -1.448 -9.925 1.00 96.69 101 TRP A CA 1
ATOM 787 C C . TRP A 1 101 ? -1.109 -2.085 -9.407 1.00 96.69 101 TRP A C 1
ATOM 789 O O . TRP A 1 101 ? -1.328 -2.070 -8.199 1.00 96.69 101 TRP A O 1
ATOM 799 N N . LYS A 1 102 ? -1.908 -2.728 -10.267 1.00 98.06 102 LYS A N 1
ATOM 800 C CA . LYS A 1 102 ? -3.057 -3.524 -9.825 1.00 98.06 102 LYS A CA 1
ATOM 801 C C . LYS A 1 102 ? -2.627 -4.594 -8.828 1.00 98.06 102 LYS A C 1
ATOM 803 O O . LYS A 1 102 ? -3.203 -4.661 -7.748 1.00 98.06 102 LYS A O 1
ATOM 808 N N . LYS A 1 103 ? -1.578 -5.365 -9.143 1.00 97.50 103 LYS A N 1
ATOM 809 C CA . LYS A 1 103 ? -1.038 -6.373 -8.222 1.00 97.50 103 LYS A CA 1
ATOM 810 C C . LYS A 1 103 ? -0.587 -5.741 -6.902 1.00 97.50 103 LYS A C 1
ATOM 812 O O . LYS A 1 103 ? -1.011 -6.192 -5.847 1.00 97.50 103 LYS A O 1
ATOM 817 N N . ARG A 1 104 ? 0.206 -4.665 -6.950 1.00 96.69 104 ARG A N 1
ATOM 818 C CA . ARG A 1 104 ? 0.694 -3.960 -5.753 1.00 96.69 104 ARG A CA 1
ATOM 819 C C . ARG A 1 104 ? -0.453 -3.446 -4.884 1.00 96.69 104 ARG A C 1
ATOM 821 O O . ARG A 1 104 ? -0.386 -3.555 -3.666 1.00 96.69 104 ARG A O 1
ATOM 828 N N . VAL A 1 105 ? -1.494 -2.878 -5.492 1.00 97.19 105 VAL A N 1
ATOM 829 C CA . VAL A 1 105 ? -2.689 -2.399 -4.786 1.00 97.19 105 VAL A CA 1
ATOM 830 C C . VAL A 1 105 ? -3.450 -3.567 -4.159 1.00 97.19 105 VAL A C 1
ATOM 832 O O . VAL A 1 105 ? -3.831 -3.456 -3.000 1.00 97.19 105 VAL A O 1
ATOM 835 N N . THR A 1 106 ? -3.623 -4.684 -4.869 1.00 98.25 106 THR A N 1
ATOM 836 C CA . THR A 1 106 ? -4.228 -5.904 -4.312 1.00 98.25 106 THR A CA 1
ATOM 837 C C . THR A 1 106 ? -3.429 -6.434 -3.122 1.00 98.25 106 THR A C 1
ATOM 839 O O . THR A 1 106 ? -3.988 -6.543 -2.037 1.00 98.25 106 THR A O 1
ATOM 842 N N . ASP A 1 107 ? -2.117 -6.645 -3.277 1.00 97.75 107 ASP A N 1
ATOM 843 C CA . ASP A 1 107 ? -1.245 -7.145 -2.204 1.00 97.75 107 ASP A CA 1
ATOM 844 C C . ASP A 1 107 ? -1.309 -6.232 -0.962 1.00 97.75 107 ASP A C 1
ATOM 846 O O . ASP A 1 107 ? -1.344 -6.696 0.176 1.00 97.75 107 ASP A O 1
ATOM 850 N N . ARG A 1 108 ? -1.353 -4.910 -1.178 1.00 97.19 108 ARG A N 1
ATOM 851 C CA . ARG A 1 108 ? -1.489 -3.896 -0.122 1.00 97.19 108 ARG A CA 1
ATOM 852 C C . ARG A 1 108 ? -2.828 -3.984 0.609 1.00 97.19 108 ARG A C 1
ATOM 854 O O . ARG A 1 108 ? -2.852 -3.840 1.828 1.00 97.19 108 ARG A O 1
ATOM 861 N N . VAL A 1 109 ? -3.928 -4.177 -0.118 1.00 97.44 109 VAL A N 1
ATOM 862 C CA . VAL A 1 109 ? -5.265 -4.340 0.473 1.00 97.44 109 VAL A CA 1
ATOM 863 C C . VAL A 1 109 ? -5.322 -5.625 1.296 1.00 97.44 109 VAL A C 1
ATOM 865 O O . VAL A 1 109 ? -5.784 -5.587 2.435 1.00 97.44 109 VAL A O 1
ATOM 868 N N . ASP A 1 110 ? -4.792 -6.729 0.774 1.00 97.56 110 ASP A N 1
ATOM 869 C CA . ASP A 1 110 ? -4.779 -8.017 1.472 1.00 97.56 110 ASP A CA 1
ATOM 870 C C . ASP A 1 110 ? -3.928 -7.964 2.749 1.00 97.56 110 ASP A C 1
ATOM 872 O O . ASP A 1 110 ? -4.368 -8.403 3.816 1.00 97.56 110 ASP A O 1
ATOM 876 N N . ASP A 1 111 ? -2.736 -7.359 2.675 1.00 97.31 111 ASP A N 1
ATOM 877 C CA . ASP A 1 111 ? -1.882 -7.123 3.843 1.00 97.31 111 ASP A CA 1
ATOM 878 C C . ASP A 1 111 ? -2.599 -6.281 4.904 1.00 97.31 111 ASP A C 1
ATOM 880 O O . ASP A 1 111 ? -2.586 -6.621 6.089 1.00 97.31 111 ASP A O 1
ATOM 884 N N . TRP A 1 112 ? -3.288 -5.220 4.487 1.00 97.12 112 TRP A N 1
ATOM 885 C CA . TRP A 1 112 ? -4.037 -4.362 5.397 1.00 97.12 112 TRP A CA 1
ATOM 886 C C . TRP A 1 112 ? -5.175 -5.093 6.106 1.00 97.12 112 TRP A C 1
ATOM 888 O O . TRP A 1 112 ? -5.298 -5.018 7.329 1.00 97.12 112 TRP A O 1
ATOM 898 N N . LEU A 1 113 ? -5.988 -5.849 5.366 1.00 97.38 113 LEU A N 1
ATOM 899 C CA . LEU A 1 113 ? -7.081 -6.631 5.946 1.00 97.38 113 LEU A CA 1
ATOM 900 C C . LEU A 1 113 ? -6.556 -7.672 6.939 1.00 97.38 113 LEU A C 1
ATOM 902 O O . LEU A 1 113 ? -7.111 -7.819 8.032 1.00 97.38 113 LEU A O 1
ATOM 906 N N . ARG A 1 114 ? -5.448 -8.341 6.602 1.00 97.44 114 ARG A N 1
ATOM 907 C CA . ARG A 1 114 ? -4.758 -9.269 7.504 1.00 97.44 114 ARG A CA 1
ATOM 908 C C . ARG A 1 114 ? -4.299 -8.568 8.784 1.00 97.44 114 ARG A C 1
ATOM 910 O O . ARG A 1 114 ? -4.509 -9.098 9.873 1.00 97.44 114 ARG A O 1
ATOM 917 N N . ARG A 1 115 ? -3.709 -7.375 8.686 1.00 97.62 115 ARG A N 1
ATOM 918 C CA . ARG A 1 115 ? -3.263 -6.583 9.848 1.00 97.62 115 ARG A CA 1
ATOM 919 C C . ARG A 1 115 ? -4.423 -6.155 10.738 1.00 97.62 115 ARG A C 1
ATOM 921 O O . ARG A 1 115 ? -4.311 -6.259 11.956 1.00 97.62 115 ARG A O 1
ATOM 928 N N . LEU A 1 116 ? -5.550 -5.747 10.156 1.00 97.81 116 LEU A N 1
ATOM 929 C CA . LEU A 1 116 ? -6.766 -5.432 10.910 1.00 97.81 116 LEU A CA 1
ATOM 930 C C . LEU A 1 116 ? -7.321 -6.652 11.655 1.00 97.81 116 LEU A C 1
ATOM 932 O O . LEU A 1 116 ? -7.764 -6.526 12.797 1.00 97.81 116 LEU A O 1
ATOM 936 N N . TYR A 1 117 ? -7.275 -7.833 11.033 1.00 97.25 117 TYR A N 1
ATOM 937 C CA . TYR A 1 117 ? -7.652 -9.083 11.689 1.00 97.25 117 TYR A CA 1
ATOM 938 C C . TYR A 1 117 ? -6.722 -9.404 12.868 1.00 97.25 117 TYR A C 1
ATOM 940 O O . TYR A 1 117 ? -7.195 -9.652 13.973 1.00 97.25 117 TYR A O 1
ATOM 948 N N . LEU A 1 118 ? -5.404 -9.327 12.666 1.00 97.44 118 LEU A N 1
ATOM 949 C CA . LEU A 1 118 ? -4.424 -9.572 13.729 1.00 97.44 118 LEU A CA 1
ATOM 950 C C . LEU A 1 118 ? -4.544 -8.562 14.877 1.00 97.44 118 LEU A C 1
ATOM 952 O O . LEU A 1 118 ? -4.437 -8.947 16.037 1.00 97.44 118 LEU A O 1
ATOM 956 N N . LEU A 1 119 ? -4.815 -7.291 14.571 1.00 97.94 119 LEU A N 1
ATOM 957 C CA . LEU A 1 119 ? -5.092 -6.266 15.575 1.00 97.94 119 LEU A CA 1
ATOM 958 C C . LEU A 1 119 ? -6.334 -6.622 16.403 1.00 97.94 119 LEU A C 1
ATOM 960 O O . LEU A 1 119 ? -6.294 -6.535 17.627 1.00 97.94 119 LEU A O 1
ATOM 964 N N . LYS A 1 120 ? -7.426 -7.048 15.754 1.00 98.06 120 LYS A N 1
ATOM 965 C CA . LYS A 1 120 ? -8.654 -7.476 16.439 1.00 98.06 120 LYS A CA 1
ATOM 966 C C . LYS A 1 120 ? -8.392 -8.638 17.396 1.00 98.06 120 LYS A C 1
ATOM 968 O O . LYS A 1 120 ? -8.846 -8.583 18.537 1.00 98.06 120 LYS A O 1
ATOM 973 N N . GLU A 1 121 ? -7.665 -9.657 16.949 1.00 98.06 121 GLU A N 1
ATOM 974 C CA . GLU A 1 121 ? -7.350 -10.824 17.779 1.00 98.06 121 GLU A CA 1
ATOM 975 C C . GLU A 1 121 ? -6.402 -10.461 18.929 1.00 98.06 121 GLU A C 1
ATOM 977 O O . GLU A 1 121 ? -6.679 -10.808 20.073 1.00 98.06 121 GLU A O 1
ATOM 982 N N . ALA A 1 122 ? -5.381 -9.634 18.686 1.00 98.12 122 ALA A N 1
ATOM 983 C CA . ALA A 1 122 ? -4.527 -9.124 19.758 1.00 98.12 122 ALA A CA 1
ATOM 984 C C . ALA A 1 122 ? -5.336 -8.354 20.815 1.00 98.12 122 ALA A C 1
ATOM 986 O O . ALA A 1 122 ? -5.194 -8.592 22.012 1.00 98.12 122 ALA A O 1
ATOM 987 N N . MET A 1 123 ? -6.243 -7.470 20.387 1.00 98.25 123 MET A N 1
ATOM 988 C CA . MET A 1 123 ? -7.113 -6.734 21.305 1.00 98.25 123 MET A CA 1
ATOM 989 C C . MET A 1 123 ? -8.051 -7.664 22.076 1.00 98.25 123 MET A C 1
ATOM 991 O O . MET A 1 123 ? -8.256 -7.432 23.265 1.00 98.25 123 MET A O 1
ATOM 995 N N . ARG A 1 124 ? -8.589 -8.714 21.437 1.00 98.19 124 ARG A N 1
ATOM 996 C CA . ARG A 1 124 ? -9.406 -9.752 22.089 1.00 98.19 124 ARG A CA 1
ATOM 997 C C . ARG A 1 124 ? -8.634 -10.425 23.221 1.00 98.19 124 ARG A C 1
ATOM 999 O O . ARG A 1 124 ? -9.158 -10.506 24.327 1.00 98.19 124 ARG A O 1
ATOM 1006 N N . ASP A 1 125 ? -7.396 -10.833 22.960 1.00 98.31 125 ASP A N 1
ATOM 1007 C CA . ASP A 1 125 ? -6.521 -11.499 23.933 1.00 98.31 125 ASP A CA 1
ATOM 1008 C C . ASP A 1 125 ? -6.090 -10.571 25.080 1.00 98.31 125 ASP A C 1
ATOM 1010 O O . ASP A 1 125 ? -5.707 -11.007 26.171 1.00 98.31 125 ASP A O 1
ATOM 1014 N N . TRP A 1 126 ? -6.123 -9.261 24.843 1.00 98.31 126 TRP A N 1
ATOM 1015 C CA . TRP A 1 126 ? -5.789 -8.254 25.843 1.00 98.31 126 TRP A CA 1
ATOM 1016 C C . TRP A 1 126 ? -6.970 -7.837 26.718 1.00 98.31 126 TRP A C 1
ATOM 1018 O O . TRP A 1 126 ? -6.735 -7.176 27.733 1.00 98.31 126 TRP A O 1
ATOM 1028 N N . LEU A 1 127 ? -8.207 -8.198 26.354 1.00 98.31 127 LEU A N 1
ATOM 1029 C CA . LEU A 1 127 ? -9.394 -7.794 27.101 1.00 98.31 127 LEU A CA 1
ATOM 1030 C C . LEU A 1 127 ? -9.354 -8.317 28.548 1.00 98.31 127 LEU A C 1
ATOM 1032 O O . LEU A 1 127 ? -9.083 -9.498 28.772 1.00 98.31 127 LEU A O 1
ATOM 1036 N N . PRO A 1 128 ? -9.647 -7.460 29.542 1.00 97.38 128 PRO A N 1
ATOM 1037 C CA . PRO A 1 128 ? -9.816 -7.904 30.916 1.00 97.38 128 PRO A CA 1
ATOM 1038 C C . PRO A 1 128 ? -11.151 -8.639 31.109 1.00 97.38 128 PRO A C 1
ATOM 1040 O O . PRO A 1 128 ? -12.049 -8.597 30.264 1.00 97.38 128 PRO A O 1
ATOM 1043 N N . GLU A 1 129 ? -11.297 -9.302 32.255 1.00 97.31 129 GLU A N 1
ATOM 1044 C CA . GLU A 1 129 ? -12.539 -9.983 32.621 1.00 97.31 129 GLU A CA 1
ATOM 1045 C C . GLU A 1 129 ? -13.736 -9.014 32.630 1.00 97.31 129 GLU A C 1
ATOM 1047 O O . GLU A 1 129 ? -13.629 -7.859 33.045 1.00 97.31 129 GLU A O 1
ATOM 1052 N N . GLY A 1 130 ? -14.887 -9.484 32.143 1.00 97.25 130 GLY A N 1
ATOM 1053 C CA . GLY A 1 130 ? -16.100 -8.673 32.003 1.00 97.25 130 GLY A CA 1
ATOM 1054 C C . GLY A 1 130 ? -16.152 -7.823 30.729 1.00 97.25 130 GLY A C 1
ATOM 1055 O O . GLY A 1 130 ? -17.146 -7.125 30.514 1.00 97.25 130 GLY A O 1
ATOM 1056 N N . PHE A 1 131 ? -15.131 -7.894 29.868 1.00 98.44 131 PHE A N 1
ATOM 1057 C CA . PHE A 1 131 ? -15.117 -7.227 28.570 1.00 98.44 131 PHE A CA 1
ATOM 1058 C C . PHE A 1 131 ? -15.279 -8.230 27.428 1.00 98.44 131 PHE A C 1
ATOM 1060 O O . PHE A 1 131 ? -14.934 -9.404 27.545 1.00 98.44 131 PHE A O 1
ATOM 1067 N N . SER A 1 132 ? -15.821 -7.771 26.301 1.00 98.31 132 SER A N 1
ATOM 1068 C CA . SER A 1 132 ? -15.975 -8.596 25.098 1.00 98.31 132 SER A CA 1
ATOM 1069 C C . SER A 1 132 ? -15.883 -7.767 23.818 1.00 98.31 132 SER A C 1
ATOM 1071 O O . SER A 1 132 ? -16.027 -6.543 23.843 1.00 98.31 132 SER A O 1
ATOM 1073 N N . LEU A 1 133 ? -15.644 -8.440 22.689 1.00 98.19 133 LEU A N 1
ATOM 1074 C CA . LEU A 1 133 ? -15.762 -7.846 21.358 1.00 98.19 133 LEU A CA 1
ATOM 1075 C C . LEU A 1 133 ? -17.109 -8.207 20.739 1.00 98.19 133 LEU A C 1
ATOM 1077 O O . LEU A 1 133 ? -17.546 -9.356 20.814 1.00 98.19 133 LEU A O 1
ATOM 1081 N N . ARG A 1 134 ? -17.716 -7.244 20.050 1.00 98.25 134 ARG A N 1
ATOM 1082 C CA . ARG A 1 134 ? -18.883 -7.468 19.198 1.00 98.25 134 ARG A CA 1
ATOM 1083 C C . ARG A 1 134 ? -18.630 -6.919 17.810 1.00 98.25 134 ARG A C 1
ATOM 1085 O O . ARG A 1 134 ? -18.402 -5.722 17.637 1.00 98.25 134 ARG A O 1
ATOM 1092 N N . ASP A 1 135 ? -18.746 -7.798 16.830 1.00 98.06 135 ASP A N 1
ATOM 1093 C CA . ASP A 1 135 ? -18.575 -7.437 15.431 1.00 98.06 135 ASP A CA 1
ATOM 1094 C C . ASP A 1 135 ? -19.657 -6.464 14.974 1.00 98.06 135 ASP A C 1
ATOM 1096 O O . ASP A 1 135 ? -20.812 -6.503 15.409 1.00 98.06 135 ASP A O 1
ATOM 1100 N N . ARG A 1 136 ? -19.255 -5.557 14.090 1.00 96.81 136 ARG A N 1
ATOM 1101 C CA . ARG A 1 136 ? -20.139 -4.619 13.410 1.00 96.81 136 ARG A CA 1
ATOM 1102 C C . ARG A 1 136 ? -20.145 -4.921 11.915 1.00 96.81 136 ARG A C 1
ATOM 1104 O O . ARG A 1 136 ? -19.243 -5.602 11.426 1.00 96.81 136 ARG A O 1
ATOM 1111 N N . PRO A 1 137 ? -21.118 -4.370 11.168 1.00 95.94 137 PRO A N 1
ATOM 1112 C CA . PRO A 1 137 ? -21.021 -4.339 9.720 1.00 95.94 137 PRO A CA 1
ATOM 1113 C C . PRO A 1 137 ? -19.661 -3.788 9.289 1.00 95.94 137 PRO A C 1
ATOM 1115 O O . PRO A 1 137 ? -19.204 -2.755 9.793 1.00 95.94 137 PRO A O 1
ATOM 1118 N N . SER A 1 138 ? -19.004 -4.501 8.383 1.00 93.75 138 SER A N 1
ATOM 1119 C CA . SER A 1 138 ? -17.728 -4.071 7.831 1.00 93.75 138 SER A CA 1
ATOM 1120 C C . SER A 1 138 ? -17.866 -2.733 7.106 1.00 93.75 138 SER A C 1
ATOM 1122 O O . SER A 1 138 ? -18.907 -2.422 6.524 1.00 93.75 138 SER A O 1
ATOM 1124 N N . VAL A 1 139 ? -16.798 -1.942 7.127 1.00 92.69 139 VAL A N 1
ATOM 1125 C CA . VAL A 1 139 ? -16.726 -0.669 6.404 1.00 92.69 139 VAL A CA 1
ATOM 1126 C C . VAL A 1 139 ? -16.149 -0.941 5.014 1.00 92.69 139 VAL A C 1
ATOM 1128 O O . VAL A 1 139 ? -15.067 -1.526 4.933 1.00 92.69 139 VAL A O 1
ATOM 1131 N N . PRO A 1 140 ? -16.817 -0.553 3.915 1.00 94.62 140 PRO A N 1
ATOM 1132 C CA . PRO A 1 140 ? -16.248 -0.745 2.589 1.00 94.62 140 PRO A CA 1
ATOM 1133 C C . PRO A 1 140 ? -14.999 0.129 2.411 1.00 94.62 140 PRO A C 1
ATOM 1135 O O . PRO A 1 140 ? -15.006 1.312 2.751 1.00 94.62 140 PRO A O 1
ATOM 1138 N N . ILE A 1 141 ? -13.940 -0.448 1.847 1.00 94.19 141 ILE A N 1
ATOM 1139 C CA . ILE A 1 141 ? -12.758 0.267 1.361 1.00 94.19 141 ILE A CA 1
ATOM 1140 C C . ILE A 1 141 ? -12.777 0.242 -0.164 1.00 94.19 141 ILE A C 1
ATOM 1142 O O . ILE A 1 141 ? -12.801 -0.820 -0.788 1.00 94.19 141 ILE A O 1
ATOM 1146 N N . TYR A 1 142 ? -12.808 1.428 -0.762 1.00 96.19 142 TYR A N 1
ATOM 1147 C CA . TYR A 1 142 ? -12.703 1.609 -2.206 1.00 96.19 142 TYR A CA 1
ATOM 1148 C C . TYR A 1 142 ? -11.996 2.928 -2.506 1.00 96.19 142 TYR A C 1
ATOM 1150 O O . TYR A 1 142 ? -12.595 3.911 -2.946 1.00 96.19 142 TYR A O 1
ATOM 1158 N N . GLU A 1 143 ? -10.714 2.967 -2.158 1.00 95.19 143 GLU A N 1
ATOM 1159 C CA . GLU A 1 143 ? -9.893 4.173 -2.240 1.00 95.19 143 GLU A CA 1
ATOM 1160 C C . GLU A 1 143 ? -9.454 4.475 -3.679 1.00 95.19 143 GLU A C 1
ATOM 1162 O O . GLU A 1 143 ? -9.665 3.690 -4.606 1.00 95.19 143 GLU A O 1
ATOM 1167 N N . GLU A 1 144 ? -8.859 5.649 -3.886 1.00 95.25 144 GLU A N 1
ATOM 1168 C CA . GLU A 1 144 ? -8.484 6.146 -5.213 1.00 95.25 144 GLU A CA 1
ATOM 1169 C C . GLU A 1 144 ? -7.583 5.176 -5.980 1.00 95.25 144 GLU A C 1
ATOM 1171 O O . GLU A 1 144 ? -7.858 4.874 -7.140 1.00 95.25 144 GLU A O 1
ATOM 1176 N N . MET A 1 145 ? -6.573 4.615 -5.314 1.00 95.50 145 MET A N 1
ATOM 1177 C CA . MET A 1 145 ? -5.666 3.639 -5.921 1.00 95.50 145 MET A CA 1
ATOM 1178 C C . MET A 1 145 ? -6.399 2.372 -6.374 1.00 95.50 145 MET A C 1
ATOM 1180 O O . MET A 1 145 ? -6.075 1.809 -7.418 1.00 95.50 145 MET A O 1
ATOM 1184 N N . MET A 1 146 ? -7.431 1.947 -5.643 1.00 97.62 146 MET A N 1
ATOM 1185 C CA . MET A 1 146 ? -8.248 0.798 -6.036 1.00 97.62 146 MET A CA 1
ATOM 1186 C C . MET A 1 146 ? -9.070 1.112 -7.285 1.00 97.62 146 MET A C 1
ATOM 1188 O O . MET A 1 146 ? -9.073 0.323 -8.227 1.00 97.62 146 MET A O 1
ATOM 1192 N N . ARG A 1 147 ? -9.697 2.295 -7.336 1.00 97.19 147 ARG A N 1
ATOM 1193 C CA . ARG A 1 147 ? -10.442 2.761 -8.517 1.00 97.19 147 ARG A CA 1
ATOM 1194 C C . ARG A 1 147 ? -9.541 2.868 -9.742 1.00 97.19 147 ARG A C 1
ATOM 1196 O O . ARG A 1 147 ? -9.848 2.289 -10.781 1.00 97.19 147 ARG A O 1
ATOM 1203 N N . LYS A 1 148 ? -8.409 3.563 -9.600 1.00 95.81 148 LYS A N 1
ATOM 1204 C CA . LYS A 1 148 ? -7.440 3.814 -10.675 1.00 95.81 148 LYS A CA 1
ATOM 1205 C C . LYS A 1 148 ? -6.955 2.516 -11.322 1.00 95.81 148 LYS A C 1
ATOM 1207 O O . LYS A 1 148 ? -6.878 2.420 -12.546 1.00 95.81 148 LYS A O 1
ATOM 1212 N N . PHE A 1 149 ? -6.684 1.494 -10.511 1.00 97.00 149 PHE A N 1
ATOM 1213 C CA . PHE A 1 149 ? -6.143 0.218 -10.981 1.00 97.00 149 PHE A CA 1
ATOM 1214 C C . PHE A 1 149 ? -7.172 -0.914 -11.079 1.00 97.00 149 PHE A C 1
ATOM 1216 O O . PHE A 1 149 ? -6.796 -2.070 -11.276 1.00 97.00 149 PHE A O 1
ATOM 1223 N N . ASN A 1 150 ? -8.468 -0.591 -11.016 1.00 97.25 150 ASN A N 1
ATOM 1224 C CA . ASN A 1 150 ? -9.564 -1.553 -11.131 1.00 97.25 150 ASN A CA 1
ATOM 1225 C C . ASN A 1 150 ? -9.411 -2.750 -10.166 1.00 97.25 150 ASN A C 1
ATOM 1227 O O . ASN A 1 150 ? -9.490 -3.921 -10.561 1.00 97.25 150 ASN A O 1
ATOM 1231 N N . VAL A 1 151 ? -9.122 -2.438 -8.902 1.00 97.75 151 VAL A N 1
ATOM 1232 C CA . VAL A 1 151 ? -9.150 -3.373 -7.774 1.00 97.75 151 VAL A CA 1
ATOM 1233 C C . VAL A 1 151 ? -10.508 -3.245 -7.095 1.00 97.75 151 VAL A C 1
ATOM 1235 O O . VAL A 1 151 ? -10.941 -2.142 -6.764 1.00 97.75 151 VAL A O 1
ATOM 1238 N N . ALA A 1 152 ? -11.193 -4.372 -6.911 1.00 97.50 152 ALA A N 1
ATOM 1239 C CA . ALA A 1 152 ? -12.533 -4.401 -6.339 1.00 97.50 152 ALA A CA 1
ATOM 1240 C C . ALA A 1 152 ? -12.551 -3.870 -4.898 1.00 97.50 152 ALA A C 1
ATOM 1242 O O . ALA A 1 152 ? -11.594 -4.054 -4.144 1.00 97.50 152 ALA A O 1
ATOM 1243 N N . SER A 1 153 ? -13.664 -3.246 -4.503 1.00 97.00 153 SER A N 1
ATOM 1244 C CA . SER A 1 153 ? -13.881 -2.830 -3.117 1.00 97.00 153 SER A CA 1
ATOM 1245 C C . SER A 1 153 ? -13.779 -4.018 -2.164 1.00 97.00 153 SER A C 1
ATOM 1247 O O . SER A 1 153 ? -14.269 -5.103 -2.477 1.00 97.00 153 SER A O 1
ATOM 1249 N N . SER A 1 154 ? -13.220 -3.794 -0.981 1.00 96.69 154 SER A N 1
ATOM 1250 C CA . SER A 1 154 ? -13.126 -4.811 0.072 1.00 96.69 154 SER A CA 1
ATOM 1251 C C . SER A 1 154 ? -13.858 -4.371 1.339 1.00 96.69 154 SER A C 1
ATOM 1253 O O . SER A 1 154 ? -14.293 -3.226 1.450 1.00 96.69 154 SER A O 1
ATOM 1255 N N . ALA A 1 155 ? -14.019 -5.277 2.300 1.00 96.38 155 ALA A N 1
ATOM 1256 C CA . ALA A 1 155 ? -14.752 -5.031 3.537 1.00 96.38 155 ALA A CA 1
ATOM 1257 C C . ALA A 1 155 ? -13.789 -5.015 4.734 1.00 96.38 155 ALA A C 1
ATOM 1259 O O . ALA A 1 155 ? -13.269 -6.054 5.129 1.00 96.38 155 ALA A O 1
ATOM 1260 N N . MET A 1 156 ? -13.557 -3.843 5.327 1.00 96.31 156 MET A N 1
ATOM 1261 C CA . MET A 1 156 ? -12.702 -3.702 6.506 1.00 96.31 156 MET A CA 1
ATOM 1262 C C . MET A 1 156 ? -13.468 -4.088 7.778 1.00 96.31 156 MET A C 1
ATOM 1264 O O . MET A 1 156 ? -14.553 -3.539 8.014 1.00 96.31 156 MET A O 1
ATOM 1268 N N . PRO A 1 157 ? -12.926 -4.982 8.625 1.00 95.94 157 PRO A N 1
ATOM 1269 C CA . PRO A 1 157 ? -13.597 -5.380 9.854 1.00 95.94 157 PRO A CA 1
ATOM 1270 C C . PRO A 1 157 ? -13.688 -4.195 10.818 1.00 95.94 157 PRO A C 1
ATOM 1272 O O . PRO A 1 157 ? -12.702 -3.511 11.081 1.00 95.94 157 PRO A O 1
ATOM 1275 N N . SER A 1 158 ? -14.874 -3.967 11.376 1.00 97.75 158 SER A N 1
ATOM 1276 C CA . SER A 1 158 ? -15.071 -3.028 12.479 1.00 97.75 158 SER A CA 1
ATOM 1277 C C . SER A 1 158 ? -15.762 -3.739 13.635 1.00 97.75 158 SER A C 1
ATOM 1279 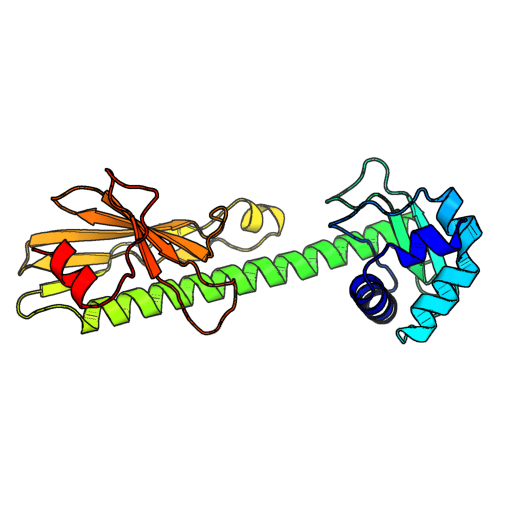O O . SER A 1 158 ? -16.481 -4.721 13.433 1.00 97.75 158 SER A O 1
ATOM 1281 N N . PHE A 1 159 ? -15.515 -3.284 14.858 1.00 98.56 159 PHE A N 1
ATOM 1282 C CA . PHE A 1 159 ? -16.061 -3.928 16.049 1.00 98.56 159 PHE A CA 1
ATOM 1283 C C . PHE A 1 159 ? -16.197 -2.935 17.202 1.00 98.56 159 PHE A C 1
ATOM 1285 O O . PHE A 1 159 ? -15.516 -1.909 17.255 1.00 98.56 159 PHE A O 1
ATOM 1292 N N . ASP A 1 160 ? -17.113 -3.231 18.117 1.00 98.50 160 ASP A N 1
ATOM 1293 C CA . ASP A 1 160 ? -17.223 -2.545 19.399 1.00 98.50 160 ASP A CA 1
ATOM 1294 C C . ASP A 1 160 ? -16.548 -3.396 20.487 1.00 98.50 160 ASP A C 1
ATOM 1296 O O . ASP A 1 160 ? -16.637 -4.625 20.478 1.00 98.50 160 ASP A O 1
ATOM 1300 N N . ILE A 1 161 ? -15.927 -2.730 21.454 1.00 98.44 161 ILE A N 1
ATOM 1301 C CA . ILE A 1 161 ? -15.534 -3.295 22.741 1.00 98.44 161 ILE A CA 1
ATOM 1302 C C . ILE A 1 161 ? -16.634 -2.955 23.744 1.00 98.44 161 ILE A C 1
ATOM 1304 O O . ILE A 1 161 ? -17.072 -1.802 23.853 1.00 98.44 161 ILE A O 1
ATOM 1308 N N . LEU A 1 162 ? -17.081 -3.973 24.467 1.00 98.50 162 LEU A N 1
ATOM 1309 C CA . LEU A 1 162 ? -18.154 -3.910 25.446 1.00 98.50 162 LEU A CA 1
ATOM 1310 C C . LEU A 1 162 ? -17.587 -4.149 26.847 1.00 98.50 162 LEU A C 1
ATOM 1312 O O . LEU A 1 162 ? -16.721 -5.002 27.011 1.00 98.50 162 LEU A O 1
ATOM 1316 N N . GLN A 1 163 ? -18.132 -3.460 27.847 1.00 98.00 163 GLN A N 1
ATOM 1317 C CA . GLN A 1 163 ? -18.030 -3.826 29.260 1.00 98.00 163 GLN A CA 1
ATOM 1318 C C . GLN A 1 163 ? -19.407 -4.339 29.704 1.00 98.00 163 GLN A C 1
ATOM 1320 O O . GLN A 1 163 ? -20.388 -3.585 29.719 1.00 98.00 163 GLN A O 1
ATOM 1325 N N . GLY A 1 164 ? -19.512 -5.642 29.970 1.00 96.94 164 GLY A N 1
ATOM 1326 C CA . GLY A 1 164 ? -20.795 -6.341 30.022 1.00 96.94 164 GLY A CA 1
ATOM 1327 C C . GLY A 1 164 ? -21.548 -6.180 28.697 1.00 96.94 164 GLY A C 1
ATOM 1328 O O . GLY A 1 164 ? -21.098 -6.641 27.652 1.00 96.94 164 GLY A O 1
ATOM 1329 N N . THR A 1 165 ? -22.679 -5.477 28.725 1.00 97.12 165 THR A N 1
ATOM 1330 C CA . THR A 1 165 ? -23.493 -5.163 27.536 1.00 97.12 165 THR A CA 1
ATOM 1331 C C . THR A 1 165 ? -23.269 -3.749 26.997 1.00 97.12 165 THR A C 1
ATOM 1333 O O . THR A 1 165 ? -23.830 -3.384 25.960 1.00 97.12 165 THR A O 1
ATOM 1336 N N . THR A 1 166 ? -22.463 -2.933 27.680 1.00 97.56 166 THR A N 1
ATOM 1337 C CA . THR A 1 166 ? -22.335 -1.511 27.364 1.00 97.56 166 THR A CA 1
ATOM 1338 C C . THR A 1 166 ? -21.148 -1.257 26.435 1.00 97.56 166 THR A C 1
ATOM 1340 O O . THR A 1 166 ? -20.022 -1.573 26.812 1.00 97.56 166 THR A O 1
ATOM 1343 N N . PRO A 1 167 ? -21.340 -0.644 25.252 1.00 97.25 167 PRO A N 1
ATOM 1344 C CA . PRO A 1 167 ? -20.230 -0.275 24.380 1.00 97.25 167 PRO A CA 1
ATOM 1345 C C . PRO A 1 167 ? -19.413 0.861 25.000 1.00 97.25 167 PRO A C 1
ATOM 1347 O O . PRO A 1 167 ? -19.961 1.882 25.428 1.00 97.25 167 PRO A O 1
ATOM 1350 N N . ILE A 1 168 ? -18.096 0.682 25.039 1.00 97.94 168 ILE A N 1
ATOM 1351 C CA . ILE A 1 168 ? -17.160 1.657 25.620 1.00 97.94 168 ILE A CA 1
ATOM 1352 C C . ILE A 1 168 ? -16.193 2.239 24.592 1.00 97.94 168 ILE A C 1
ATOM 1354 O O . ILE A 1 168 ? -15.745 3.375 24.750 1.00 97.94 168 ILE A O 1
ATOM 1358 N N . MET A 1 169 ? -15.909 1.487 23.528 1.00 98.25 169 MET A N 1
ATOM 1359 C CA . MET A 1 169 ? -15.017 1.898 22.455 1.00 98.25 169 MET A CA 1
ATOM 1360 C C . MET A 1 169 ? -15.410 1.200 21.159 1.00 98.25 169 MET A C 1
ATOM 1362 O O . MET A 1 169 ? -15.725 0.015 21.158 1.00 98.25 169 MET A O 1
ATOM 1366 N N . ARG A 1 170 ? -15.370 1.929 20.050 1.00 98.25 170 ARG A N 1
ATOM 1367 C CA . ARG A 1 170 ? -15.492 1.384 18.702 1.00 98.25 170 ARG A CA 1
ATOM 1368 C C . ARG A 1 170 ? -14.145 1.442 18.008 1.00 98.25 170 ARG A C 1
ATOM 1370 O O . ARG A 1 170 ? -13.502 2.487 18.010 1.00 98.25 170 ARG A O 1
ATOM 1377 N N . VAL A 1 171 ? -13.780 0.348 17.357 1.00 98.31 171 VAL A N 1
ATOM 1378 C CA . VAL A 1 171 ? -12.608 0.246 16.492 1.00 98.31 171 VAL A CA 1
ATOM 1379 C C . VAL A 1 171 ? -13.083 0.337 15.048 1.00 98.31 171 VAL A C 1
ATOM 1381 O O . VAL A 1 171 ? -13.821 -0.529 14.570 1.00 98.31 171 VAL A O 1
ATOM 1384 N N . GLN A 1 172 ? -12.716 1.421 14.366 1.00 97.62 172 GLN A N 1
ATOM 1385 C CA . GLN A 1 172 ? -13.198 1.721 13.022 1.00 97.62 172 GLN A CA 1
ATOM 1386 C C . GLN A 1 172 ? -12.034 2.030 12.071 1.00 97.62 172 GLN A C 1
ATOM 1388 O O . GLN A 1 172 ? -11.495 3.138 12.113 1.00 97.62 172 GLN A O 1
ATOM 1393 N N . PRO A 1 173 ? -11.679 1.105 11.163 1.00 97.25 173 PRO A N 1
ATOM 1394 C CA . PRO A 1 173 ? -10.720 1.385 10.099 1.00 97.25 173 PRO A CA 1
ATOM 1395 C C . PRO A 1 173 ? -11.172 2.567 9.238 1.00 97.25 173 PRO A C 1
ATOM 1397 O O . PRO A 1 173 ? -12.361 2.698 8.926 1.00 97.25 173 PRO A O 1
ATOM 1400 N N . LYS A 1 174 ? -10.228 3.441 8.877 1.00 95.38 174 LYS A N 1
ATOM 1401 C CA . LYS A 1 174 ? -10.496 4.649 8.082 1.00 95.38 174 LYS A CA 1
ATOM 1402 C C . LYS A 1 174 ? -9.894 4.604 6.689 1.00 95.38 174 LYS A C 1
ATOM 1404 O O . LYS A 1 174 ? -10.564 5.029 5.756 1.00 95.38 174 LYS A O 1
ATOM 1409 N N . GLY A 1 175 ? -8.677 4.093 6.546 1.00 92.31 175 GLY A N 1
ATOM 1410 C CA . GLY A 1 175 ? -8.033 4.001 5.241 1.00 92.31 175 GLY A CA 1
ATOM 1411 C C . GLY A 1 175 ? -6.648 3.382 5.307 1.00 92.31 175 GLY A C 1
ATOM 1412 O O . GLY A 1 175 ? -6.023 3.342 6.367 1.00 92.31 175 GLY A O 1
ATOM 1413 N N . LEU A 1 176 ? -6.192 2.896 4.161 1.00 94.06 176 LEU A N 1
ATOM 1414 C CA . LEU A 1 176 ? -4.912 2.233 3.957 1.00 94.06 176 LEU A CA 1
ATOM 1415 C C . LEU A 1 176 ? -3.823 3.209 3.498 1.00 94.06 176 LEU A C 1
ATOM 1417 O O . LEU A 1 176 ? -2.694 3.155 3.983 1.00 94.06 176 LEU A O 1
ATOM 1421 N N . TRP A 1 177 ? -4.132 4.114 2.569 1.00 91.31 177 TRP A N 1
ATOM 1422 C CA . TRP A 1 177 ? -3.145 5.039 2.003 1.00 91.31 177 TRP A CA 1
ATOM 1423 C C . TRP A 1 177 ? -3.052 6.319 2.840 1.00 91.31 177 TRP A C 1
ATOM 1425 O O . TRP A 1 177 ? -3.471 7.396 2.428 1.00 91.31 177 TRP A O 1
ATOM 1435 N N . THR A 1 178 ? -2.503 6.187 4.049 1.00 88.00 178 THR A N 1
ATOM 1436 C CA . THR A 1 178 ? -2.210 7.322 4.937 1.00 88.00 178 THR A CA 1
ATOM 1437 C C . THR A 1 178 ? -0.778 7.805 4.701 1.00 88.00 178 THR A C 1
ATOM 1439 O O . THR A 1 178 ? 0.146 7.000 4.626 1.00 88.00 178 THR A O 1
ATOM 1442 N N . ILE A 1 179 ? -0.569 9.117 4.569 1.00 85.69 179 ILE A N 1
ATOM 1443 C CA . ILE A 1 179 ? 0.774 9.680 4.361 1.00 85.69 179 ILE A CA 1
ATOM 1444 C C . ILE A 1 179 ? 1.656 9.343 5.568 1.00 85.69 179 ILE A C 1
ATOM 1446 O O . ILE A 1 179 ? 1.306 9.676 6.698 1.00 85.69 179 ILE A O 1
ATOM 1450 N N . GLY A 1 180 ? 2.793 8.695 5.307 1.00 87.94 180 GLY A N 1
ATOM 1451 C CA . GLY A 1 180 ? 3.761 8.305 6.334 1.00 87.94 180 GLY A CA 1
ATOM 1452 C C . GLY A 1 180 ? 3.345 7.106 7.187 1.00 87.94 180 GLY A C 1
ATOM 1453 O O . GLY A 1 180 ? 3.950 6.904 8.229 1.00 87.94 180 GLY A O 1
ATOM 1454 N N . ALA A 1 181 ? 2.326 6.336 6.785 1.00 93.38 181 ALA A N 1
ATOM 1455 C CA . ALA A 1 181 ? 1.851 5.197 7.562 1.00 93.38 181 ALA A CA 1
ATOM 1456 C C . ALA A 1 181 ? 1.243 4.070 6.718 1.00 93.38 181 ALA A C 1
ATOM 1458 O O . ALA A 1 181 ? 0.720 4.269 5.620 1.00 93.38 181 ALA A O 1
ATOM 1459 N N . ASN A 1 182 ? 1.216 2.874 7.295 1.00 94.62 182 ASN A N 1
ATOM 1460 C CA . ASN A 1 182 ? 0.614 1.665 6.749 1.00 94.62 182 ASN A CA 1
ATOM 1461 C C . ASN A 1 182 ? -0.848 1.475 7.189 1.00 94.62 182 ASN A C 1
ATOM 1463 O O . ASN A 1 182 ? -1.290 0.376 7.511 1.00 94.62 182 ASN A O 1
ATOM 1467 N N . GLY A 1 183 ? -1.606 2.569 7.177 1.00 96.44 183 GLY A N 1
ATOM 1468 C CA . GLY A 1 183 ? -3.038 2.578 7.447 1.00 96.44 183 GLY A CA 1
ATOM 1469 C C . GLY A 1 183 ? -3.424 3.203 8.785 1.00 96.44 183 GLY A C 1
ATOM 1470 O O . GLY A 1 183 ? -2.598 3.447 9.667 1.00 96.44 183 GLY A O 1
ATOM 1471 N N . ARG A 1 184 ? -4.719 3.503 8.902 1.00 96.81 184 ARG A N 1
ATOM 1472 C CA . ARG A 1 184 ? -5.322 4.231 10.019 1.00 96.81 184 ARG A CA 1
ATOM 1473 C C . ARG A 1 184 ? -6.593 3.551 10.512 1.00 96.81 184 ARG A C 1
ATOM 1475 O O . ARG A 1 184 ? -7.483 3.197 9.732 1.00 96.81 184 ARG A O 1
ATOM 1482 N N . VAL A 1 185 ? -6.719 3.486 11.829 1.00 98.06 185 VAL A N 1
ATOM 1483 C CA . VAL A 1 185 ? -7.903 3.042 12.560 1.00 98.06 185 VAL A CA 1
ATOM 1484 C C . VAL A 1 185 ? -8.267 4.114 13.580 1.00 98.06 185 VAL A C 1
ATOM 1486 O O . VAL A 1 185 ? -7.411 4.599 14.306 1.00 98.06 185 VAL A O 1
ATOM 1489 N N . ASP A 1 186 ? -9.536 4.488 13.664 1.00 97.69 186 ASP A N 1
ATOM 1490 C CA . ASP A 1 186 ? -10.011 5.363 14.733 1.00 97.69 186 ASP A CA 1
ATOM 1491 C C . ASP A 1 186 ? -10.542 4.512 15.894 1.00 97.69 186 ASP A C 1
ATOM 1493 O O . ASP A 1 186 ? -11.358 3.605 15.698 1.00 97.69 186 ASP A O 1
ATOM 1497 N N . LEU A 1 187 ? -10.096 4.831 17.109 1.00 97.94 187 LEU A N 1
ATOM 1498 C CA . LEU A 1 187 ? -10.589 4.271 18.365 1.00 97.94 187 LEU A CA 1
ATOM 1499 C C . LEU A 1 187 ? -11.539 5.289 19.003 1.00 97.94 187 LEU A C 1
ATOM 1501 O O . LEU A 1 187 ? -11.115 6.236 19.666 1.00 97.94 187 LEU A O 1
ATOM 1505 N N . VAL A 1 188 ? -12.838 5.125 18.767 1.00 97.44 188 VAL A N 1
ATOM 1506 C CA . VAL A 1 188 ? -13.877 6.061 19.215 1.00 97.44 188 VAL A CA 1
ATOM 1507 C C . VAL A 1 188 ? -14.426 5.589 20.556 1.00 97.44 188 VAL A C 1
ATOM 1509 O O . VAL A 1 188 ? -15.242 4.669 20.601 1.00 97.44 188 VAL A O 1
ATOM 1512 N N . GLY A 1 189 ? -13.975 6.198 21.649 1.00 95.06 189 GLY A N 1
ATOM 1513 C CA . GLY A 1 189 ? -14.403 5.866 23.008 1.00 95.06 189 GLY A CA 1
ATOM 1514 C C . GLY A 1 189 ? -15.070 7.030 23.736 1.00 95.06 189 GLY A C 1
ATOM 1515 O O . GLY A 1 189 ? -15.213 8.134 23.212 1.00 95.06 189 GLY A O 1
ATOM 1516 N N . ARG A 1 190 ? -15.451 6.799 24.996 1.00 90.62 190 ARG A N 1
ATOM 1517 C CA . ARG A 1 190 ? -16.072 7.827 25.859 1.00 90.62 190 ARG A CA 1
ATOM 1518 C C . ARG A 1 190 ? -15.161 9.023 26.145 1.00 90.62 190 ARG A C 1
ATOM 1520 O O . ARG A 1 190 ? -15.648 10.124 26.364 1.00 90.62 190 ARG A O 1
ATOM 1527 N N . ARG A 1 191 ? -13.845 8.799 26.144 1.00 89.31 191 ARG A N 1
ATOM 1528 C CA . ARG A 1 191 ? -12.812 9.816 26.411 1.00 89.31 191 ARG A CA 1
ATOM 1529 C C . ARG A 1 191 ? -12.407 10.621 25.175 1.00 89.31 191 ARG A C 1
ATOM 1531 O O . ARG A 1 191 ? -11.542 11.485 25.268 1.00 89.31 191 ARG A O 1
ATOM 1538 N N . GLY A 1 192 ? -13.012 10.331 24.026 1.00 93.56 192 GLY A N 1
ATOM 1539 C CA . GLY A 1 192 ? -12.681 10.946 22.749 1.00 93.56 192 GLY A CA 1
ATOM 1540 C C . GLY A 1 192 ? -12.282 9.918 21.698 1.00 93.56 192 GLY A C 1
ATOM 1541 O O . GLY A 1 192 ? -12.441 8.709 21.875 1.00 93.56 192 GLY A O 1
ATOM 1542 N N . THR A 1 193 ? -11.783 10.428 20.576 1.00 96.00 193 THR A N 1
ATOM 1543 C CA . THR A 1 193 ? -11.317 9.610 19.453 1.00 96.00 193 THR A CA 1
ATOM 1544 C C . THR A 1 193 ? -9.800 9.588 19.436 1.00 96.00 193 THR A C 1
ATOM 1546 O O . THR A 1 193 ? -9.180 10.635 19.282 1.00 96.00 193 THR A O 1
ATOM 1549 N N . PHE A 1 194 ? -9.203 8.412 19.567 1.00 96.75 194 PHE A N 1
ATOM 1550 C CA . PHE A 1 194 ? -7.767 8.229 19.375 1.00 96.75 194 PHE A CA 1
ATOM 1551 C C . PHE A 1 194 ? -7.516 7.758 17.948 1.00 96.75 194 PHE A C 1
ATOM 1553 O O . PHE A 1 194 ? -8.317 7.006 17.388 1.00 96.75 194 PHE A O 1
ATOM 1560 N N . ILE A 1 195 ? -6.412 8.200 17.360 1.00 96.88 195 ILE A N 1
ATOM 1561 C CA . ILE A 1 195 ? -5.994 7.745 16.036 1.00 96.88 195 ILE A CA 1
ATOM 1562 C C . ILE A 1 195 ? -4.958 6.657 16.249 1.00 96.88 195 ILE A C 1
ATOM 1564 O O . ILE A 1 195 ? -3.928 6.920 16.853 1.00 96.88 195 ILE A O 1
ATOM 1568 N N . LEU A 1 196 ? -5.231 5.457 15.762 1.00 97.88 196 LEU A N 1
ATOM 1569 C CA . LEU A 1 196 ? -4.299 4.345 15.726 1.00 97.88 196 LEU A CA 1
ATOM 1570 C C . LEU A 1 196 ? -3.714 4.235 14.315 1.00 97.88 196 LEU A C 1
ATOM 1572 O O . LEU A 1 196 ? -4.446 4.246 13.322 1.00 97.88 196 LEU A O 1
ATOM 1576 N N . VAL A 1 197 ? -2.395 4.145 14.231 1.00 97.50 197 VAL A N 1
ATOM 1577 C CA . VAL A 1 197 ? -1.627 4.170 12.988 1.00 97.50 197 VAL A CA 1
ATOM 1578 C C . VAL A 1 197 ? -0.639 3.014 13.006 1.00 97.50 197 VAL A C 1
ATOM 1580 O O . VAL A 1 197 ? -0.003 2.768 14.029 1.00 97.50 197 VAL A O 1
ATOM 1583 N N . ASP A 1 198 ? -0.512 2.295 11.896 1.00 97.75 198 ASP A N 1
ATOM 1584 C CA . ASP A 1 198 ? 0.561 1.314 11.729 1.00 97.75 1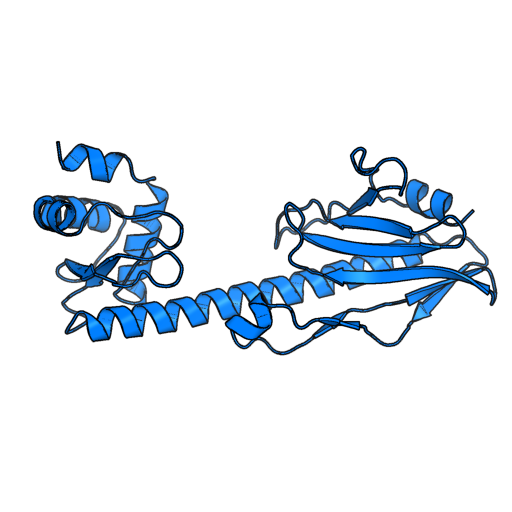98 ASP A CA 1
ATOM 1585 C C . ASP A 1 198 ? 1.777 2.007 11.106 1.00 97.75 198 ASP A C 1
ATOM 1587 O O . ASP A 1 198 ? 1.725 2.414 9.949 1.00 97.75 198 ASP A O 1
ATOM 1591 N N . GLN A 1 199 ? 2.862 2.161 11.863 1.00 96.69 199 GLN A N 1
ATOM 1592 C CA . GLN A 1 199 ? 4.107 2.794 11.407 1.00 96.69 199 GLN A CA 1
ATOM 1593 C C . GLN A 1 199 ? 5.032 1.836 10.644 1.00 96.69 199 GLN A C 1
ATOM 1595 O O . GLN A 1 199 ? 6.111 2.222 10.203 1.00 96.69 199 GLN A O 1
ATOM 1600 N N . SER A 1 200 ? 4.647 0.565 10.505 1.00 95.81 200 SER A N 1
ATOM 1601 C CA . SER A 1 200 ? 5.478 -0.407 9.799 1.00 95.81 200 SER A CA 1
ATOM 1602 C C . SER A 1 200 ? 5.529 -0.132 8.300 1.00 95.81 200 SER A C 1
ATOM 1604 O O . SER A 1 200 ? 4.605 0.427 7.715 1.00 95.81 200 SER A O 1
ATOM 1606 N N . GLU A 1 201 ? 6.587 -0.607 7.649 1.00 94.31 201 GLU A N 1
ATOM 1607 C CA . GLU A 1 201 ? 6.640 -0.618 6.191 1.00 94.31 201 GLU A CA 1
ATOM 1608 C C . GLU A 1 201 ? 5.538 -1.506 5.601 1.00 94.31 201 GLU A C 1
ATOM 1610 O O . GLU A 1 201 ? 5.179 -2.558 6.147 1.00 94.31 201 GLU A O 1
ATOM 1615 N N . ALA A 1 202 ? 5.030 -1.100 4.440 1.00 90.06 202 ALA A N 1
ATOM 1616 C CA . ALA A 1 202 ? 4.082 -1.886 3.663 1.00 90.06 202 ALA A CA 1
ATOM 1617 C C . ALA A 1 202 ? 4.608 -3.309 3.408 1.00 90.06 202 ALA A C 1
ATOM 1619 O O . ALA A 1 202 ? 5.770 -3.469 3.042 1.00 90.06 202 ALA A O 1
ATOM 1620 N N . LEU A 1 203 ? 3.749 -4.332 3.527 1.00 93.31 203 LEU A N 1
ATOM 1621 C CA . LEU A 1 203 ? 4.102 -5.740 3.265 1.00 93.31 203 LEU A CA 1
ATOM 1622 C C . LEU A 1 203 ? 5.191 -6.318 4.188 1.00 93.31 203 LEU A C 1
ATOM 1624 O O . LEU A 1 203 ? 5.644 -7.443 3.978 1.00 93.31 203 LEU A O 1
ATOM 1628 N N . SER A 1 204 ? 5.598 -5.591 5.231 1.00 94.88 204 SER A N 1
ATOM 1629 C CA . SER A 1 204 ? 6.455 -6.150 6.273 1.00 94.88 204 SER A CA 1
ATOM 1630 C C . SER A 1 204 ? 5.726 -7.258 7.048 1.00 94.88 204 SER A C 1
ATOM 1632 O O . SER A 1 204 ? 4.498 -7.383 7.024 1.00 94.88 204 SER A O 1
ATOM 1634 N N . THR A 1 205 ? 6.477 -8.099 7.754 1.00 91.56 205 THR A N 1
ATOM 1635 C CA . THR A 1 205 ? 5.893 -9.195 8.542 1.00 91.56 205 THR A CA 1
ATOM 1636 C C . THR A 1 205 ? 5.335 -8.728 9.885 1.00 91.56 205 THR A C 1
ATOM 1638 O O . THR A 1 205 ? 4.463 -9.394 10.444 1.00 91.56 205 THR A O 1
ATOM 1641 N N . THR A 1 206 ? 5.795 -7.582 10.392 1.00 92.81 206 THR A N 1
ATOM 1642 C CA . THR A 1 206 ? 5.429 -7.034 11.702 1.00 92.81 206 THR A CA 1
ATOM 1643 C C . THR A 1 206 ? 4.603 -5.754 11.570 1.00 92.81 206 THR A C 1
ATOM 1645 O O . THR A 1 206 ? 4.734 -4.997 10.610 1.00 92.81 206 THR A O 1
ATOM 1648 N N . SER A 1 207 ? 3.721 -5.509 12.540 1.00 96.50 207 SER A N 1
ATOM 1649 C CA . SER A 1 207 ? 2.976 -4.250 12.664 1.00 96.50 207 SER A CA 1
ATOM 1650 C C . SER A 1 207 ? 3.563 -3.406 13.784 1.00 96.50 207 SER A C 1
ATOM 1652 O O . SER A 1 207 ? 3.948 -3.938 14.827 1.00 96.50 207 SER A O 1
ATOM 1654 N N . GLN A 1 208 ? 3.624 -2.095 13.573 1.00 97.38 208 GLN A N 1
ATOM 1655 C CA . GLN A 1 208 ? 4.143 -1.132 14.541 1.00 97.38 208 GLN A CA 1
ATOM 1656 C C . GLN A 1 208 ? 3.026 -0.158 14.892 1.00 97.38 208 GLN A C 1
ATOM 1658 O O . GLN A 1 208 ? 3.005 0.990 14.461 1.00 97.38 208 GLN A O 1
ATOM 1663 N N . TRP A 1 209 ? 2.041 -0.668 15.626 1.00 98.12 209 TRP A N 1
ATOM 1664 C CA . TRP A 1 209 ? 0.877 0.112 16.006 1.00 98.12 209 TRP A CA 1
ATOM 1665 C C . TRP A 1 209 ? 1.241 1.172 17.042 1.00 98.12 209 TRP A C 1
ATOM 1667 O O . TRP A 1 209 ? 1.788 0.864 18.103 1.00 98.12 209 TRP A O 1
ATOM 1677 N N . GLU A 1 210 ? 0.870 2.411 16.754 1.00 98.00 210 GLU A N 1
ATOM 1678 C CA . GLU A 1 210 ? 0.948 3.538 17.672 1.00 98.00 210 GLU A CA 1
ATOM 1679 C C . GLU A 1 210 ? -0.383 4.269 17.707 1.00 98.00 210 GLU A C 1
ATOM 1681 O O . GLU A 1 210 ? -1.038 4.422 16.675 1.00 98.00 210 GLU A O 1
ATOM 1686 N N . TYR A 1 211 ? -0.780 4.749 18.883 1.00 96.75 211 TYR A N 1
ATOM 1687 C CA . TYR A 1 211 ? -1.947 5.609 19.009 1.00 96.75 211 TYR A CA 1
ATOM 1688 C C . TYR A 1 211 ? -1.561 7.043 19.367 1.00 96.75 211 TYR A C 1
ATOM 1690 O O . TYR A 1 211 ? -0.563 7.306 20.039 1.00 96.75 211 TYR A O 1
ATOM 1698 N N . TYR A 1 212 ? -2.403 7.969 18.924 1.00 96.06 212 TYR A N 1
ATOM 1699 C CA . TYR A 1 212 ? -2.244 9.405 19.068 1.00 96.06 212 TYR A CA 1
ATOM 1700 C C . TYR A 1 212 ? -3.494 9.974 19.735 1.00 96.06 212 TYR A C 1
ATOM 1702 O O . TYR A 1 212 ? -4.626 9.738 19.294 1.00 96.06 212 TYR A O 1
ATOM 1710 N N . ALA A 1 213 ? -3.293 10.717 20.822 1.00 92.94 213 ALA A N 1
ATOM 1711 C CA . ALA A 1 213 ? -4.373 11.368 21.552 1.00 92.94 213 ALA A CA 1
ATOM 1712 C C . ALA A 1 213 ? -4.779 12.696 20.880 1.00 92.94 213 ALA A C 1
ATOM 1714 O O . ALA A 1 213 ? -3.908 13.393 20.353 1.00 92.94 213 ALA A O 1
ATOM 1715 N N . PRO A 1 214 ? -6.058 13.119 20.968 1.00 85.00 214 PRO A N 1
ATOM 1716 C CA . PRO A 1 214 ? -6.539 14.378 20.385 1.00 85.00 214 PRO A CA 1
ATOM 1717 C C . PRO A 1 214 ? -5.707 15.619 20.734 1.00 85.00 214 PRO A C 1
ATOM 1719 O O . PRO A 1 214 ? -5.555 16.513 19.909 1.00 85.00 214 PRO A O 1
ATOM 1722 N N . GLY A 1 215 ? -5.168 15.676 21.957 1.00 85.88 215 GLY A N 1
ATOM 1723 C CA . GLY A 1 215 ? -4.377 16.808 22.447 1.00 85.88 215 GLY A CA 1
ATOM 1724 C C . GLY A 1 215 ? -2.876 16.721 22.162 1.00 85.88 215 GLY A C 1
ATOM 1725 O O . GLY A 1 215 ? -2.159 17.670 22.462 1.00 85.88 215 GLY A O 1
ATOM 1726 N N . ASN A 1 216 ? -2.380 15.604 21.618 1.00 88.31 216 ASN A N 1
ATOM 1727 C CA . ASN A 1 216 ? -0.955 15.420 21.342 1.00 88.31 216 ASN A CA 1
ATOM 1728 C C . ASN A 1 216 ? -0.718 14.566 20.079 1.00 88.31 216 ASN A C 1
ATOM 1730 O O . ASN A 1 216 ? -0.270 13.423 20.170 1.00 88.31 216 ASN A O 1
ATOM 1734 N N . PRO A 1 217 ? -0.995 15.111 18.881 1.00 82.94 217 PRO A N 1
ATOM 1735 C CA . PRO A 1 217 ? -0.905 14.366 17.625 1.00 82.94 217 PRO A CA 1
ATOM 1736 C C . PRO A 1 217 ? 0.535 14.082 17.165 1.00 82.94 217 PRO A C 1
ATOM 1738 O O . PRO A 1 217 ? 0.717 13.456 16.129 1.00 82.94 217 PRO A O 1
ATOM 1741 N N . ARG A 1 218 ? 1.560 14.561 17.885 1.00 85.81 218 ARG A N 1
ATOM 1742 C CA . ARG A 1 218 ? 2.978 14.384 17.516 1.00 85.81 218 ARG A CA 1
ATOM 1743 C C . ARG A 1 218 ? 3.706 13.335 18.352 1.00 85.81 218 ARG A C 1
ATOM 1745 O O . ARG A 1 218 ? 4.782 12.911 17.953 1.00 85.81 218 ARG A O 1
ATOM 1752 N N . ALA A 1 219 ? 3.150 12.937 19.493 1.00 90.94 219 ALA A N 1
ATOM 1753 C CA . ALA A 1 219 ? 3.753 11.933 20.361 1.00 90.94 219 ALA A CA 1
ATOM 1754 C C . ALA A 1 219 ? 2.990 10.614 20.223 1.00 90.94 219 ALA A C 1
ATOM 1756 O O . ALA A 1 219 ? 2.026 10.370 20.951 1.00 90.94 219 ALA A O 1
ATOM 1757 N N . GLY A 1 220 ? 3.417 9.791 19.265 1.00 94.00 220 GLY A N 1
ATOM 1758 C CA . GLY A 1 220 ? 2.918 8.429 19.122 1.00 94.00 220 GLY A CA 1
ATOM 1759 C C . GLY A 1 220 ? 3.257 7.608 20.360 1.00 94.00 220 GLY A C 1
ATOM 1760 O O . GLY A 1 220 ? 4.378 7.660 20.868 1.00 94.00 220 GLY A O 1
ATOM 1761 N N . ILE A 1 221 ? 2.273 6.877 20.876 1.00 96.56 221 ILE A N 1
ATOM 1762 C CA . ILE A 1 221 ? 2.467 5.941 21.981 1.00 96.56 221 ILE A CA 1
ATOM 1763 C C . ILE A 1 221 ? 2.294 4.538 21.422 1.00 96.56 221 ILE A C 1
ATOM 1765 O O . ILE A 1 221 ? 1.259 4.235 20.824 1.00 96.56 221 ILE A O 1
ATOM 1769 N N . LYS A 1 222 ? 3.287 3.673 21.651 1.00 97.69 222 LYS A N 1
ATOM 1770 C CA . LYS A 1 222 ? 3.220 2.261 21.269 1.00 97.69 222 LYS A CA 1
ATOM 1771 C C . LYS A 1 222 ? 1.916 1.639 21.769 1.00 97.69 222 LYS A C 1
ATOM 1773 O O . LYS A 1 222 ? 1.574 1.742 22.947 1.00 97.69 222 LYS A O 1
ATOM 1778 N N . PHE A 1 223 ? 1.193 0.996 20.863 1.00 98.19 223 PHE A N 1
ATOM 1779 C CA . PHE A 1 223 ? -0.074 0.352 21.160 1.00 98.19 223 PHE A CA 1
ATOM 1780 C C . PHE A 1 223 ? 0.151 -1.124 21.496 1.00 98.19 223 PHE A C 1
ATOM 1782 O O . PHE A 1 223 ? 0.255 -1.983 20.621 1.00 98.19 223 PHE A O 1
ATOM 1789 N N . ASP A 1 224 ? 0.256 -1.402 22.790 1.00 97.94 224 ASP A N 1
ATOM 1790 C CA . ASP A 1 224 ? 0.358 -2.738 23.372 1.00 97.94 224 ASP A CA 1
ATOM 1791 C C . ASP A 1 224 ? -0.780 -2.999 24.375 1.00 97.94 224 ASP A C 1
ATOM 1793 O O . ASP A 1 224 ? -1.694 -2.186 24.532 1.00 97.94 224 ASP A O 1
ATOM 1797 N N . LYS A 1 225 ? -0.734 -4.145 25.067 1.0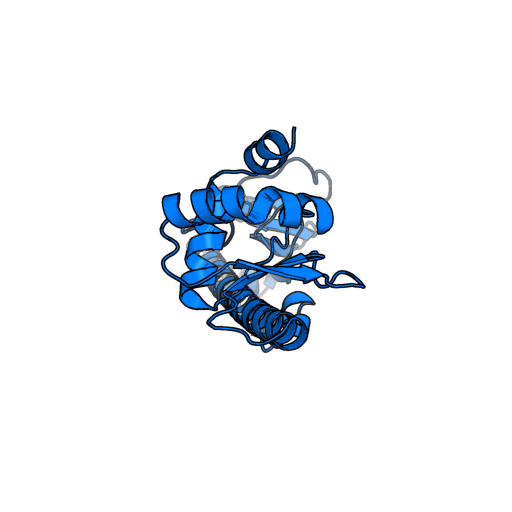0 98.06 225 LYS A N 1
ATOM 1798 C CA . LYS A 1 225 ? -1.741 -4.534 26.064 1.00 98.06 225 LYS A CA 1
ATOM 1799 C C . LYS A 1 225 ? -1.929 -3.484 27.163 1.00 98.06 225 LYS A C 1
ATOM 1801 O O . LYS A 1 225 ? -3.064 -3.204 27.544 1.00 98.06 225 LYS A O 1
ATOM 1806 N N . GLU A 1 226 ? -0.844 -2.918 27.689 1.00 97.81 226 GLU A N 1
ATOM 1807 C CA . GLU A 1 226 ? -0.921 -1.950 28.786 1.00 97.81 226 GLU A CA 1
ATOM 1808 C C . GLU A 1 226 ? -1.549 -0.639 28.303 1.00 97.81 226 GLU A C 1
ATOM 1810 O O . GLU A 1 226 ? -2.478 -0.121 28.931 1.00 97.81 226 GLU A O 1
ATOM 1815 N N . ALA A 1 227 ? -1.082 -0.130 27.161 1.00 96.69 227 ALA A N 1
ATOM 1816 C CA . ALA A 1 227 ? -1.660 1.036 26.509 1.00 96.69 227 ALA A CA 1
ATOM 1817 C C . ALA A 1 227 ? -3.149 0.834 26.199 1.00 96.69 227 ALA A C 1
ATOM 1819 O O . ALA A 1 227 ? -3.963 1.704 26.504 1.00 96.69 227 ALA A O 1
ATOM 1820 N N . PHE A 1 228 ? -3.515 -0.324 25.650 1.00 97.44 228 PHE A N 1
ATOM 1821 C CA . PHE A 1 228 ? -4.895 -0.662 25.329 1.00 97.44 228 PHE A CA 1
ATOM 1822 C C . PHE A 1 228 ? -5.798 -0.638 26.567 1.00 97.44 228 PHE A C 1
ATOM 1824 O O . PHE A 1 228 ? -6.828 0.032 26.548 1.00 97.44 228 PHE A O 1
ATOM 1831 N N . ILE A 1 229 ? -5.394 -1.290 27.663 1.00 96.81 229 ILE A N 1
ATOM 1832 C CA . ILE A 1 229 ? -6.172 -1.312 28.912 1.00 96.81 229 ILE A CA 1
ATOM 1833 C C . ILE A 1 229 ? -6.383 0.110 29.450 1.00 96.81 229 ILE A C 1
ATOM 1835 O O . ILE A 1 229 ? -7.499 0.451 29.842 1.00 96.81 229 ILE A O 1
ATOM 1839 N N . LYS A 1 230 ? -5.361 0.977 29.403 1.00 95.12 230 LYS A N 1
ATOM 1840 C CA . LYS A 1 230 ? -5.478 2.388 29.827 1.00 95.12 230 LYS A CA 1
ATOM 1841 C C . LYS A 1 230 ? -6.510 3.187 29.025 1.00 95.12 230 LYS A C 1
ATOM 1843 O O . LYS A 1 230 ? -7.025 4.180 29.536 1.00 95.12 230 LYS A O 1
ATOM 1848 N N . LEU A 1 231 ? -6.809 2.788 27.786 1.00 94.88 231 LEU A N 1
ATOM 1849 C CA . LEU A 1 231 ? -7.843 3.431 26.972 1.00 94.88 231 LEU A CA 1
ATOM 1850 C C . LEU A 1 231 ? -9.264 2.943 27.302 1.00 94.88 231 LEU A C 1
ATOM 1852 O O . LEU A 1 231 ? -10.226 3.613 26.921 1.00 94.88 231 LEU A O 1
ATOM 1856 N N . LEU A 1 232 ? -9.410 1.7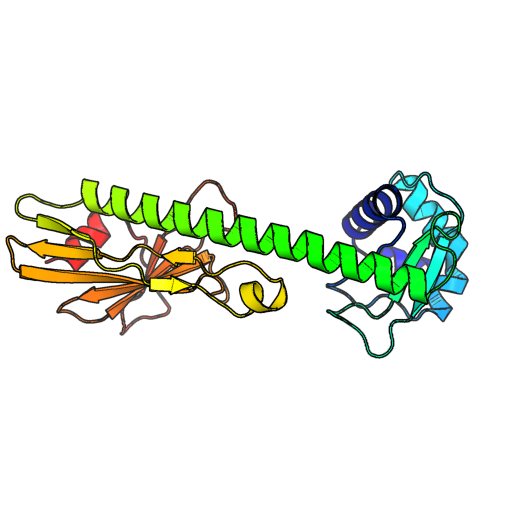92 27.969 1.00 93.75 232 LEU A N 1
ATOM 1857 C CA . LEU A 1 232 ? -10.713 1.219 28.331 1.00 93.75 232 LEU A CA 1
ATOM 1858 C C . LEU A 1 232 ? -11.273 1.777 29.642 1.00 93.75 232 LEU A C 1
ATOM 1860 O O . LEU A 1 232 ? -12.489 1.940 29.760 1.00 93.75 232 LEU A O 1
ATOM 1864 N N . VAL A 1 233 ? -10.393 2.019 30.617 1.00 85.50 233 VAL A N 1
ATOM 1865 C CA . VAL A 1 233 ? -10.724 2.559 31.949 1.00 85.50 233 VAL A CA 1
ATOM 1866 C C . VAL A 1 233 ? -10.756 4.060 31.877 1.00 85.50 233 VAL A C 1
ATOM 1868 O O . VAL A 1 233 ? -9.790 4.590 31.296 1.00 85.50 233 VAL A O 1
#